Protein AF-A0A970K6Q4-F1 (afdb_monomer_lite)

Sequence (236 aa):
MISDTLERLTQYYGMHPHLDTAIRFLMDTAAAKLPDGRHEIDGDRAFVNVMRTTLGDGGTWEAHHNYIDLQLVLEGTETIAWAPVEQINDFSGYDAQKDIMVSSDPQKGSLLVLKPGMFGLFFPSDAHQPGIGTGQGRKAVVKIKADARIEQEEDKQHIGTQPITTPRLVLRRFEQGDAQAMFDNWCSDPEVAKTVTWDVHPNVAFTQALLDEWVKSYTFNTTYHWGITLDGELIG

pLDDT: mean 93.23, std 9.76, range [41.59, 98.44]

Foldseek 3Di:
DDKDFLVCLVVCPPVAPLSNQVNVCCVVDVPLPDDAAKDDRDPPQKIKGKDKAAAAQWDWWKAFDFWKKKKAWAFDKKKKAKDFPVVAPDWDDADPVVRMITHRGPDRHDIDIHHHRMIDIAARRMTMIIRHDHGMTIIMIMTGGNPPPPVPCVPPPQQAADWDDDPFKIWHQDDLVCLVVCLVQALQDQVNCVVDPDHRDPDSVSSSVVSVVLVVCSVDSPRYDIFMDGPRRTRD

Radius of gyration: 26.04 Å; chains: 1; bounding box: 55×44×64 Å

Structure (mmCIF, N/CA/C/O backbone):
data_AF-A0A970K6Q4-F1
#
_entry.id   AF-A0A970K6Q4-F1
#
loop_
_atom_site.group_PDB
_atom_site.id
_atom_site.type_symbol
_atom_site.label_atom_id
_atom_site.label_alt_id
_atom_site.label_comp_id
_atom_site.label_asym_id
_atom_site.label_entity_id
_atom_site.label_seq_id
_atom_site.pdbx_PDB_ins_code
_atom_site.Cartn_x
_atom_site.Cartn_y
_atom_site.Cartn_z
_atom_site.occupancy
_atom_site.B_iso_or_equiv
_atom_site.auth_seq_id
_atom_site.auth_comp_id
_atom_site.auth_asym_id
_atom_site.auth_atom_id
_atom_site.pdbx_PDB_model_num
ATOM 1 N N . MET A 1 1 ? 6.044 7.630 -0.246 1.00 94.50 1 MET A N 1
ATOM 2 C CA . MET A 1 1 ? 6.643 6.373 -0.746 1.00 94.50 1 MET A CA 1
ATOM 3 C C . MET A 1 1 ? 6.889 5.360 0.377 1.00 94.50 1 MET A C 1
ATOM 5 O O . MET A 1 1 ? 7.234 5.757 1.486 1.00 94.50 1 MET A O 1
ATOM 9 N N . ILE A 1 2 ? 6.692 4.067 0.092 1.00 98.00 2 ILE A N 1
ATOM 10 C CA . ILE A 1 2 ? 7.030 2.920 0.963 1.00 98.00 2 ILE A CA 1
ATOM 11 C C . ILE A 1 2 ? 7.956 1.979 0.187 1.00 98.00 2 ILE A C 1
ATOM 13 O O . ILE A 1 2 ? 7.764 1.798 -1.011 1.00 98.00 2 ILE A O 1
ATOM 17 N N . SER A 1 3 ? 8.926 1.343 0.844 1.00 98.00 3 SER A N 1
ATOM 18 C CA . SER A 1 3 ? 9.680 0.231 0.256 1.00 98.00 3 SER A CA 1
ATOM 19 C C . SER A 1 3 ? 9.878 -0.883 1.275 1.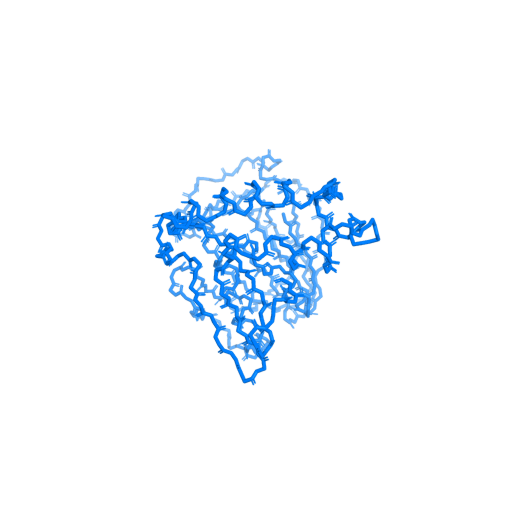00 98.00 3 SER A C 1
ATOM 21 O O . SER A 1 3 ? 10.257 -0.616 2.415 1.00 98.00 3 SER A O 1
ATOM 23 N N . ASP A 1 4 ? 9.600 -2.119 0.863 1.00 98.19 4 ASP A N 1
ATOM 24 C CA . ASP A 1 4 ? 9.749 -3.318 1.691 1.00 98.19 4 ASP A CA 1
ATOM 25 C C . ASP A 1 4 ? 9.831 -4.578 0.804 1.00 98.19 4 ASP A C 1
ATOM 27 O O . ASP A 1 4 ? 10.013 -4.493 -0.418 1.00 98.19 4 ASP A O 1
ATOM 31 N N . THR A 1 5 ? 9.719 -5.759 1.410 1.00 97.38 5 THR A N 1
ATOM 32 C CA . THR A 1 5 ? 9.673 -7.049 0.718 1.00 97.38 5 THR A CA 1
ATOM 33 C C . THR A 1 5 ? 8.247 -7.563 0.528 1.00 97.38 5 THR A C 1
ATOM 35 O O . THR A 1 5 ? 7.340 -7.286 1.313 1.00 97.38 5 THR A O 1
ATOM 38 N N . LEU A 1 6 ? 8.037 -8.355 -0.522 1.00 95.31 6 LEU A N 1
ATOM 39 C CA . LEU A 1 6 ? 6.747 -8.942 -0.872 1.00 95.31 6 LEU A CA 1
ATOM 40 C C . LEU A 1 6 ? 6.194 -9.818 0.259 1.00 95.31 6 LEU A C 1
ATOM 42 O O . LEU A 1 6 ? 4.990 -9.802 0.495 1.00 95.31 6 LEU A O 1
ATOM 46 N N . GLU A 1 7 ? 7.051 -10.525 1.007 1.00 94.56 7 GLU A N 1
ATOM 47 C CA . GLU A 1 7 ? 6.618 -11.355 2.144 1.00 94.56 7 GLU A CA 1
ATOM 48 C C . GLU A 1 7 ? 5.953 -10.534 3.257 1.00 94.56 7 GLU A C 1
ATOM 50 O O . GLU A 1 7 ? 5.179 -11.061 4.055 1.00 94.56 7 GLU A O 1
ATOM 55 N N . ARG A 1 8 ? 6.260 -9.237 3.314 1.00 96.56 8 ARG A N 1
ATOM 56 C CA . ARG A 1 8 ? 5.754 -8.286 4.302 1.00 96.56 8 ARG A CA 1
ATOM 57 C C . ARG A 1 8 ? 4.590 -7.453 3.797 1.00 96.56 8 ARG A C 1
ATOM 59 O O . ARG A 1 8 ? 4.031 -6.689 4.581 1.00 96.56 8 ARG A O 1
ATOM 66 N N . LEU A 1 9 ? 4.196 -7.618 2.534 1.00 95.25 9 LEU A N 1
ATOM 67 C CA . LEU A 1 9 ? 3.208 -6.766 1.883 1.00 95.25 9 LEU A CA 1
ATOM 68 C C . LEU A 1 9 ? 1.843 -6.774 2.604 1.00 95.25 9 LEU A C 1
ATOM 70 O O . LEU A 1 9 ? 1.146 -5.765 2.619 1.00 95.25 9 LEU A O 1
ATOM 74 N N . THR A 1 10 ? 1.485 -7.870 3.278 1.00 95.62 10 THR A N 1
ATOM 75 C CA . THR A 1 10 ? 0.245 -7.977 4.070 1.00 95.62 10 THR A CA 1
ATOM 76 C C . THR A 1 10 ? 0.197 -7.058 5.295 1.00 95.62 10 THR A C 1
ATOM 78 O O . THR A 1 10 ? -0.891 -6.777 5.789 1.00 95.62 10 THR A O 1
ATOM 81 N N . GLN A 1 11 ? 1.329 -6.525 5.767 1.00 96.94 11 GLN A N 1
ATOM 82 C CA . GLN A 1 11 ? 1.344 -5.535 6.855 1.00 96.94 11 GLN A CA 1
ATOM 83 C C . GLN A 1 11 ? 0.689 -4.205 6.459 1.00 96.94 11 GLN A C 1
ATOM 85 O O . GLN A 1 11 ? 0.331 -3.422 7.333 1.00 96.94 11 GLN A O 1
ATOM 90 N N . TYR A 1 12 ? 0.523 -3.957 5.158 1.00 95.56 12 TYR A N 1
ATOM 91 C CA . TYR A 1 12 ? -0.061 -2.727 4.627 1.00 95.56 12 TYR A CA 1
ATOM 92 C C . TYR A 1 12 ? -1.570 -2.837 4.359 1.00 95.56 12 TYR A C 1
ATOM 94 O O . TYR A 1 12 ? -2.150 -1.928 3.764 1.00 95.56 12 TYR A O 1
ATOM 102 N N . TYR A 1 13 ? -2.221 -3.922 4.802 1.00 92.69 13 TYR A N 1
ATOM 103 C CA . TYR A 1 13 ? -3.682 -4.014 4.777 1.00 92.69 13 TYR A CA 1
ATOM 104 C C . TYR A 1 13 ? -4.337 -2.862 5.549 1.00 92.69 13 TYR A C 1
ATOM 106 O O . TYR A 1 13 ? -3.854 -2.440 6.600 1.00 92.69 13 TYR A O 1
ATOM 114 N N . GLY A 1 14 ? -5.462 -2.370 5.033 1.00 89.88 14 GLY A N 1
ATOM 115 C CA . GLY A 1 14 ? -6.233 -1.283 5.633 1.00 89.88 14 GLY A CA 1
ATOM 116 C C . GLY A 1 14 ? -5.698 0.115 5.319 1.00 89.88 14 GLY A C 1
ATOM 117 O O . GLY A 1 14 ? -6.368 1.095 5.637 1.00 89.88 14 GLY A O 1
ATOM 118 N N . MET A 1 15 ? -4.542 0.239 4.655 1.00 91.12 15 MET A N 1
ATOM 119 C CA . MET A 1 15 ? -4.044 1.541 4.198 1.00 91.12 15 MET A CA 1
ATOM 120 C C . MET A 1 15 ? -4.902 2.139 3.083 1.00 91.12 15 MET A C 1
ATOM 122 O O . MET A 1 15 ? -5.062 3.355 3.015 1.00 91.12 15 MET A O 1
ATOM 126 N N . HIS A 1 16 ? -5.402 1.299 2.175 1.00 90.12 16 HIS A N 1
ATOM 127 C CA . HIS A 1 16 ? -6.204 1.740 1.041 1.00 90.12 16 HIS A CA 1
ATOM 128 C C . HIS A 1 16 ? -7.011 0.562 0.466 1.00 90.12 16 HIS A C 1
ATOM 130 O O . HIS A 1 16 ? -6.425 -0.482 0.178 1.00 90.12 16 HIS A O 1
ATOM 136 N N . PRO A 1 17 ? -8.326 0.697 0.208 1.00 89.25 17 PRO A N 1
ATOM 137 C CA . PRO A 1 17 ? -9.167 -0.440 -0.183 1.00 89.25 17 PRO A CA 1
ATOM 138 C C . PRO A 1 17 ? -8.739 -1.087 -1.511 1.00 89.25 17 PRO A C 1
ATOM 140 O O . PRO A 1 17 ? -8.739 -2.311 -1.641 1.00 89.25 17 PRO A O 1
ATOM 143 N N . HIS A 1 18 ? -8.308 -0.291 -2.496 1.00 94.62 18 HIS A N 1
ATOM 144 C CA . HIS A 1 18 ? -7.789 -0.840 -3.757 1.00 94.62 18 HIS A CA 1
ATOM 145 C C . HIS A 1 18 ? -6.400 -1.483 -3.590 1.00 94.62 18 HIS A C 1
ATOM 147 O O . HIS A 1 18 ? -6.068 -2.411 -4.329 1.00 94.62 18 HIS A O 1
ATOM 153 N N . LEU A 1 19 ? -5.605 -1.037 -2.603 1.00 95.38 19 LEU A N 1
ATOM 154 C CA . LEU A 1 19 ? -4.334 -1.685 -2.276 1.00 95.38 19 LEU A CA 1
ATOM 155 C C . LEU A 1 19 ? -4.615 -3.051 -1.653 1.00 95.38 19 LEU A C 1
ATOM 157 O O . LEU A 1 19 ? -4.027 -4.024 -2.097 1.00 95.38 19 LEU A O 1
ATOM 161 N N . ASP A 1 20 ? -5.573 -3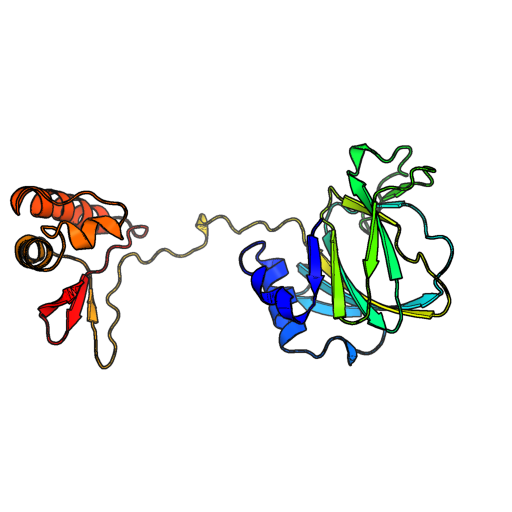.166 -0.730 1.00 94.38 20 ASP A N 1
ATOM 162 C CA . ASP A 1 20 ? -5.960 -4.455 -0.140 1.00 94.38 20 ASP A CA 1
ATOM 163 C C . ASP A 1 20 ? -6.346 -5.487 -1.212 1.00 94.38 20 ASP A C 1
ATOM 165 O O . ASP A 1 20 ? -5.991 -6.663 -1.116 1.00 94.38 20 ASP A O 1
ATOM 169 N N . THR A 1 21 ? -7.048 -5.050 -2.262 1.00 92.88 21 THR A N 1
ATOM 170 C CA . THR A 1 21 ? -7.383 -5.903 -3.410 1.00 92.88 21 THR A CA 1
ATOM 171 C C . THR A 1 21 ? -6.144 -6.325 -4.203 1.00 92.88 21 THR A C 1
ATOM 173 O O . THR A 1 21 ? -6.009 -7.506 -4.530 1.00 92.88 21 THR A O 1
ATOM 176 N N . ALA A 1 22 ? -5.200 -5.412 -4.443 1.00 95.44 22 ALA A N 1
ATOM 177 C CA . ALA A 1 22 ? -3.916 -5.746 -5.056 1.00 95.44 22 ALA A CA 1
ATOM 178 C C . ALA A 1 22 ? -3.068 -6.698 -4.188 1.00 95.44 22 ALA A C 1
ATOM 180 O O . ALA A 1 22 ? -2.479 -7.638 -4.722 1.00 95.44 22 ALA A O 1
ATOM 181 N N . ILE A 1 23 ? -3.033 -6.503 -2.864 1.00 95.44 23 ILE A N 1
ATOM 182 C CA . ILE A 1 23 ? -2.308 -7.370 -1.923 1.00 95.44 23 ILE A CA 1
ATOM 183 C C . ILE A 1 23 ? -2.874 -8.789 -1.991 1.00 95.44 23 ILE A C 1
ATOM 185 O O . ILE A 1 23 ? -2.104 -9.725 -2.194 1.00 95.44 23 ILE A O 1
ATOM 189 N N . ARG A 1 24 ? -4.202 -8.957 -1.893 1.00 93.69 24 ARG A N 1
ATOM 190 C CA . ARG A 1 24 ? -4.856 -10.274 -2.015 1.00 93.69 24 ARG A CA 1
ATOM 191 C C . ARG A 1 24 ? -4.449 -10.979 -3.308 1.00 93.69 24 ARG A C 1
ATOM 193 O O . ARG A 1 24 ? -3.964 -12.105 -3.267 1.00 93.69 24 ARG A O 1
ATOM 200 N N . PHE A 1 25 ? -4.534 -10.276 -4.438 1.00 94.25 25 PHE A N 1
ATOM 201 C CA . PHE A 1 25 ? -4.133 -10.824 -5.733 1.00 94.25 25 PHE A CA 1
ATOM 202 C C . PHE A 1 25 ? -2.664 -11.271 -5.769 1.00 94.25 25 PHE A C 1
ATOM 204 O O . PHE A 1 25 ? -2.377 -12.368 -6.244 1.00 94.25 25 PHE A O 1
ATOM 211 N N . LEU A 1 26 ? -1.737 -10.451 -5.261 1.00 92.81 26 LEU A N 1
ATOM 212 C CA . LEU A 1 26 ? -0.302 -10.758 -5.248 1.00 92.81 26 LEU A CA 1
ATOM 213 C C . LEU A 1 26 ? 0.080 -11.876 -4.266 1.00 92.81 26 LEU A C 1
ATOM 215 O O . LEU A 1 26 ? 1.104 -12.524 -4.472 1.00 92.81 26 LEU A O 1
ATOM 219 N N . MET A 1 27 ? -0.690 -12.083 -3.194 1.00 89.31 27 MET A N 1
ATOM 220 C CA . MET A 1 27 ? -0.457 -13.177 -2.242 1.00 89.31 27 MET A CA 1
ATOM 221 C C . MET A 1 27 ? -1.008 -14.509 -2.761 1.00 89.31 27 MET A C 1
ATOM 223 O O . MET A 1 27 ? -0.356 -15.542 -2.607 1.00 89.31 27 MET A O 1
ATOM 227 N N . ASP A 1 28 ? -2.170 -14.484 -3.416 1.00 85.56 28 ASP A N 1
ATOM 228 C CA . ASP A 1 28 ? -2.808 -15.682 -3.975 1.00 85.56 28 ASP A CA 1
ATOM 229 C C . ASP A 1 28 ? -2.163 -16.112 -5.301 1.00 85.56 28 ASP A C 1
ATOM 231 O O . ASP A 1 28 ? -2.085 -17.300 -5.633 1.00 85.56 28 ASP A O 1
ATOM 235 N N . THR A 1 29 ? -1.661 -15.142 -6.065 1.00 77.31 29 THR A N 1
ATOM 236 C CA . THR A 1 29 ? -0.999 -15.363 -7.348 1.00 77.31 29 THR A CA 1
ATOM 237 C C . THR A 1 29 ? 0.498 -15.203 -7.178 1.00 77.31 29 THR A C 1
ATOM 239 O O . THR A 1 29 ? 0.981 -14.130 -6.841 1.00 77.31 29 THR A O 1
ATOM 242 N N . ALA A 1 30 ? 1.276 -16.234 -7.508 1.00 78.75 30 ALA A N 1
ATOM 243 C CA . ALA A 1 30 ? 2.727 -16.094 -7.578 1.00 78.75 30 ALA A CA 1
ATOM 244 C C . ALA A 1 30 ? 3.101 -15.095 -8.692 1.00 78.75 30 ALA A C 1
ATOM 246 O O . ALA A 1 30 ? 3.255 -15.495 -9.846 1.00 78.75 30 ALA A O 1
ATOM 247 N N . ALA A 1 31 ? 3.258 -13.811 -8.352 1.00 75.19 31 ALA A N 1
ATOM 248 C CA . ALA A 1 31 ? 3.463 -12.713 -9.303 1.00 75.19 31 ALA A CA 1
ATOM 249 C C . ALA A 1 31 ? 4.632 -12.967 -10.272 1.00 75.19 31 ALA A C 1
ATOM 251 O O . ALA A 1 31 ? 4.548 -12.644 -11.454 1.00 75.19 31 ALA A O 1
ATOM 252 N N . ALA A 1 32 ? 5.684 -13.652 -9.810 1.00 78.81 32 ALA A N 1
ATOM 253 C CA . ALA A 1 32 ? 6.816 -14.077 -10.635 1.00 78.81 32 ALA A CA 1
ATOM 254 C C . ALA A 1 32 ? 6.432 -14.994 -11.817 1.00 78.81 32 ALA A C 1
ATOM 256 O O . ALA A 1 32 ? 7.160 -15.060 -12.806 1.00 78.81 32 ALA A O 1
ATOM 257 N N . LYS A 1 33 ? 5.293 -15.692 -11.743 1.00 87.38 33 LYS A N 1
ATOM 258 C CA . LYS A 1 33 ? 4.809 -16.630 -12.769 1.00 87.38 33 LYS A CA 1
ATOM 259 C C . LYS A 1 33 ? 3.842 -16.007 -13.776 1.00 87.38 33 LYS A C 1
ATOM 261 O O . LYS A 1 33 ? 3.512 -16.671 -14.756 1.00 87.38 33 LYS A O 1
ATOM 266 N N . LEU A 1 34 ? 3.375 -14.777 -13.555 1.00 92.00 34 LEU A N 1
ATOM 267 C CA . LEU A 1 34 ? 2.498 -14.098 -14.511 1.00 92.00 34 LEU A CA 1
ATOM 268 C C . LEU A 1 34 ? 3.236 -13.893 -15.842 1.00 92.00 34 LEU A C 1
ATOM 270 O O . LEU A 1 34 ? 4.396 -13.493 -15.798 1.00 92.00 34 LEU A O 1
ATOM 274 N N . PRO A 1 35 ? 2.623 -14.149 -17.011 1.00 95.62 35 PRO A N 1
ATOM 275 C CA . PRO A 1 35 ? 3.210 -13.805 -18.308 1.00 95.62 35 PRO A CA 1
ATOM 276 C C . PRO A 1 35 ? 3.487 -12.302 -18.447 1.00 95.62 35 PRO A C 1
ATOM 278 O O . PRO A 1 35 ? 2.849 -11.492 -17.781 1.00 95.62 35 PRO A O 1
ATOM 281 N N . ASP A 1 36 ? 4.398 -11.913 -19.338 1.00 97.12 36 ASP A N 1
ATOM 282 C CA . ASP A 1 36 ? 4.594 -10.494 -19.661 1.00 97.12 36 ASP A CA 1
ATOM 283 C C . ASP A 1 36 ? 3.321 -9.933 -20.335 1.00 97.12 36 ASP A C 1
ATOM 285 O O . ASP A 1 36 ? 2.696 -10.607 -21.157 1.00 97.12 36 ASP A O 1
ATOM 289 N N . GLY A 1 37 ? 2.928 -8.710 -19.975 1.00 96.56 37 GLY A N 1
ATOM 290 C CA . GLY A 1 37 ? 1.695 -8.058 -20.422 1.00 96.56 37 GLY A CA 1
ATOM 291 C C . GLY A 1 37 ? 0.842 -7.503 -19.278 1.00 96.56 37 GLY A C 1
ATOM 292 O O . GLY A 1 37 ? 1.240 -7.518 -18.111 1.00 96.56 37 GLY A O 1
ATOM 293 N N . ARG A 1 38 ? -0.340 -6.988 -19.634 1.00 96.00 38 ARG A N 1
ATOM 294 C CA . ARG A 1 38 ? -1.334 -6.462 -18.690 1.00 96.00 38 ARG A CA 1
ATOM 295 C C . ARG A 1 38 ? -2.233 -7.587 -18.183 1.00 96.00 38 ARG A C 1
ATOM 297 O O . ARG A 1 38 ? -2.794 -8.324 -18.990 1.00 96.00 38 ARG A O 1
ATOM 304 N N . HIS A 1 39 ? -2.435 -7.645 -16.871 1.00 95.25 39 HIS A N 1
ATOM 305 C CA . HIS A 1 39 ? -3.383 -8.537 -16.204 1.00 95.25 39 HIS A CA 1
ATOM 306 C C . HIS A 1 39 ? -4.333 -7.711 -15.348 1.00 95.25 39 HIS A C 1
ATOM 308 O O . HIS A 1 39 ? -3.911 -6.819 -14.609 1.00 95.25 39 HIS A O 1
ATOM 314 N N . GLU A 1 40 ? -5.622 -7.993 -15.473 1.00 95.25 40 GLU A N 1
ATOM 315 C CA . GLU A 1 40 ? -6.656 -7.326 -14.691 1.00 95.25 40 GLU A CA 1
ATOM 316 C C . GLU A 1 40 ? -6.707 -7.908 -13.275 1.00 95.25 40 GLU A C 1
ATOM 318 O O . GLU A 1 40 ? -6.609 -9.124 -13.104 1.00 95.25 40 GLU A O 1
ATOM 323 N N . ILE A 1 41 ? -6.841 -7.037 -12.272 1.00 94.94 41 ILE A N 1
ATOM 324 C CA . ILE A 1 41 ? -7.054 -7.438 -10.875 1.00 94.94 41 ILE A CA 1
ATOM 325 C C . ILE A 1 41 ? -8.490 -7.091 -10.473 1.00 94.94 41 ILE A C 1
ATOM 327 O O . ILE A 1 41 ? -9.208 -7.943 -9.958 1.00 94.94 41 ILE A O 1
ATOM 331 N N . ASP A 1 42 ? -8.904 -5.847 -10.728 1.00 93.25 42 ASP A N 1
ATOM 332 C CA . ASP A 1 42 ? -10.236 -5.327 -10.420 1.00 93.25 42 ASP A CA 1
ATOM 333 C C . ASP A 1 42 ? -10.567 -4.125 -11.328 1.00 93.25 42 ASP A C 1
ATOM 335 O O . ASP A 1 42 ? -10.458 -2.966 -10.918 1.00 93.25 42 ASP A O 1
ATOM 339 N N . GLY A 1 43 ? -10.911 -4.384 -12.595 1.00 92.50 43 GLY A N 1
ATOM 340 C CA . GLY A 1 43 ? -11.291 -3.348 -13.560 1.00 92.50 43 GLY A CA 1
ATOM 341 C C . GLY A 1 43 ? -10.265 -2.214 -13.699 1.00 92.50 43 GLY A C 1
ATOM 342 O O . GLY A 1 43 ? -9.079 -2.444 -13.939 1.00 92.50 43 GLY A O 1
ATOM 343 N N . ASP A 1 44 ? -10.741 -0.971 -13.556 1.00 90.31 44 ASP A N 1
ATOM 344 C CA . ASP A 1 44 ? -9.909 0.248 -13.510 1.00 90.31 44 ASP A CA 1
ATOM 345 C C . ASP A 1 44 ? -9.363 0.534 -12.096 1.00 90.31 44 ASP A C 1
ATOM 347 O O . ASP A 1 44 ? -8.495 1.380 -11.924 1.00 90.31 44 ASP A O 1
ATOM 351 N N . ARG A 1 45 ? -9.842 -0.165 -11.055 1.00 94.00 45 ARG A N 1
ATOM 352 C CA . ARG A 1 45 ? -9.405 0.072 -9.667 1.00 94.00 45 ARG A CA 1
ATOM 353 C C . ARG A 1 45 ? -8.027 -0.512 -9.388 1.00 94.00 45 ARG A C 1
ATOM 355 O O . ARG A 1 45 ? -7.250 0.089 -8.647 1.00 94.00 45 ARG A O 1
ATOM 362 N N . ALA A 1 46 ? -7.722 -1.670 -9.970 1.00 96.38 46 ALA A N 1
ATOM 363 C CA . ALA A 1 46 ? -6.402 -2.277 -9.885 1.00 96.38 46 ALA A CA 1
ATOM 364 C C . ALA A 1 46 ? -6.085 -3.147 -11.109 1.00 96.38 46 ALA A C 1
ATOM 366 O O . ALA A 1 46 ? -6.901 -3.960 -11.550 1.00 96.38 46 ALA A O 1
ATOM 367 N N . PHE A 1 47 ? -4.864 -3.035 -11.626 1.00 96.56 47 PHE A N 1
ATOM 368 C CA . PHE A 1 47 ? -4.319 -3.936 -12.645 1.00 96.56 47 PHE A CA 1
ATOM 369 C C . PHE A 1 47 ? -2.795 -3.988 -12.547 1.00 96.56 47 PHE A C 1
ATOM 371 O O . PHE A 1 47 ? -2.169 -3.080 -12.007 1.00 96.56 47 PHE A O 1
ATOM 378 N N . VAL A 1 48 ? -2.179 -5.037 -13.086 1.00 97.50 48 VAL A N 1
ATOM 379 C CA . VAL A 1 48 ? -0.720 -5.199 -13.087 1.00 97.50 48 VAL A CA 1
ATOM 380 C C . VAL A 1 48 ? -0.181 -5.304 -14.503 1.00 97.50 48 VAL A C 1
ATOM 382 O O . VAL A 1 48 ? -0.719 -6.029 -15.336 1.00 97.50 48 VAL A O 1
ATOM 385 N N . ASN A 1 49 ? 0.910 -4.595 -14.774 1.00 97.38 49 ASN A N 1
ATOM 386 C CA . ASN A 1 49 ? 1.699 -4.770 -15.985 1.00 97.38 49 ASN A CA 1
ATOM 387 C C . ASN A 1 49 ? 3.001 -5.484 -15.631 1.00 97.38 49 ASN A C 1
ATOM 389 O O . ASN A 1 49 ? 3.802 -4.967 -14.852 1.00 97.38 49 ASN A O 1
ATOM 393 N N . VAL A 1 50 ? 3.219 -6.660 -16.210 1.00 97.88 50 VAL A N 1
ATOM 394 C CA . VAL A 1 50 ? 4.461 -7.422 -16.056 1.00 97.88 50 VAL A CA 1
ATOM 395 C C . VAL A 1 50 ? 5.318 -7.213 -17.293 1.00 97.88 50 VAL A C 1
ATOM 397 O O . VAL A 1 50 ? 4.841 -7.374 -18.416 1.00 97.88 50 VAL A O 1
ATOM 400 N N . MET A 1 51 ? 6.576 -6.831 -17.108 1.00 97.06 51 MET A N 1
ATOM 401 C CA . MET A 1 51 ? 7.448 -6.467 -18.222 1.00 97.06 51 MET A CA 1
ATOM 402 C C . MET A 1 51 ? 8.913 -6.784 -17.939 1.00 97.06 51 MET A C 1
ATOM 404 O O . MET A 1 51 ? 9.353 -6.819 -16.786 1.00 97.06 51 MET A O 1
ATOM 408 N N . ARG A 1 52 ? 9.671 -6.980 -19.020 1.00 96.50 52 ARG A N 1
ATOM 409 C CA . ARG A 1 52 ? 11.134 -6.973 -19.008 1.00 96.50 52 ARG A CA 1
ATOM 410 C C . ARG A 1 52 ? 11.651 -5.597 -19.394 1.00 96.50 52 ARG A C 1
ATOM 412 O O . ARG A 1 52 ? 11.097 -4.962 -20.290 1.00 96.50 52 ARG A O 1
ATOM 419 N N . THR A 1 53 ? 12.735 -5.184 -18.755 1.00 90.75 53 THR A N 1
ATOM 420 C CA . THR A 1 53 ? 13.320 -3.856 -18.931 1.00 90.75 53 THR A CA 1
ATOM 421 C C . THR A 1 53 ? 14.832 -3.970 -19.070 1.00 90.75 53 THR A C 1
ATOM 423 O O . THR A 1 53 ? 15.488 -4.634 -18.268 1.00 90.75 53 THR A O 1
ATOM 426 N N . THR A 1 54 ? 15.392 -3.281 -20.064 1.00 94.62 54 THR A N 1
ATOM 427 C CA . THR A 1 54 ? 16.838 -3.040 -20.139 1.00 94.62 54 THR A CA 1
ATOM 428 C C . THR A 1 54 ? 17.193 -1.929 -19.157 1.00 94.62 54 THR A C 1
ATOM 430 O O . THR A 1 54 ? 16.644 -0.834 -19.252 1.00 94.62 54 THR A O 1
ATOM 433 N N . LEU A 1 55 ? 18.098 -2.212 -18.223 1.00 95.62 55 LEU A N 1
ATOM 434 C CA . LEU A 1 55 ? 18.534 -1.263 -17.200 1.00 95.62 55 LEU A CA 1
ATOM 435 C C . LEU A 1 55 ? 19.688 -0.395 -17.725 1.00 95.62 55 LEU A C 1
ATOM 437 O O . LEU A 1 55 ? 20.534 -0.884 -18.479 1.00 95.62 55 LEU A O 1
ATOM 441 N N . GLY A 1 56 ? 19.730 0.871 -17.314 1.00 94.19 56 GLY A N 1
ATOM 442 C CA . GLY A 1 56 ? 20.754 1.833 -17.733 1.00 94.19 56 GLY A CA 1
ATOM 443 C C . GLY A 1 56 ? 20.935 2.973 -16.732 1.00 94.19 56 GLY A C 1
ATOM 444 O O . GLY A 1 56 ? 20.813 2.769 -15.528 1.00 94.19 56 GLY A O 1
ATOM 445 N N . ASP A 1 57 ? 21.190 4.187 -17.222 1.00 88.75 57 ASP A N 1
ATOM 446 C CA . ASP A 1 57 ? 21.452 5.367 -16.376 1.00 88.75 57 ASP A CA 1
ATOM 447 C C . ASP A 1 57 ? 20.183 5.989 -15.751 1.00 88.75 57 ASP A C 1
ATOM 449 O O . ASP A 1 57 ? 20.261 7.010 -15.070 1.00 88.75 57 ASP A O 1
ATOM 453 N N . GLY A 1 58 ? 19.021 5.356 -15.948 1.00 76.00 58 GLY A N 1
ATOM 454 C CA . GLY A 1 58 ? 17.711 5.834 -15.502 1.00 76.00 58 GLY A CA 1
ATOM 455 C C . GLY A 1 58 ? 16.894 6.485 -16.614 1.00 76.00 58 GLY A C 1
ATOM 456 O O . GLY A 1 58 ? 17.434 7.026 -17.578 1.00 76.00 58 GLY A O 1
ATOM 457 N N . GLY A 1 59 ? 15.569 6.388 -16.489 1.00 79.31 59 GLY A N 1
ATOM 458 C CA . GLY A 1 59 ? 14.618 7.022 -17.403 1.00 79.31 59 GLY A CA 1
ATOM 459 C C . GLY A 1 59 ? 14.453 8.525 -17.164 1.00 79.31 59 GLY A C 1
ATOM 460 O O . GLY A 1 59 ? 15.313 9.191 -16.603 1.00 79.31 59 GLY A O 1
ATOM 461 N N . THR A 1 60 ? 13.323 9.069 -17.589 1.00 92.69 60 THR A N 1
ATOM 462 C CA . THR A 1 60 ? 12.878 10.426 -17.242 1.00 92.69 60 THR A CA 1
ATOM 463 C C . THR A 1 60 ? 12.176 10.377 -15.878 1.00 92.69 60 THR A C 1
ATOM 465 O O . THR A 1 60 ? 11.614 9.334 -15.542 1.00 92.69 60 THR A O 1
ATOM 468 N N . TRP A 1 61 ? 12.198 11.455 -15.084 1.00 97.75 61 TRP A N 1
ATOM 469 C CA . TRP A 1 61 ? 11.333 11.530 -13.901 1.00 97.75 61 TRP A CA 1
ATOM 470 C C . TRP A 1 61 ? 9.880 11.404 -14.346 1.00 97.75 61 TRP A C 1
ATOM 472 O O . TRP A 1 61 ? 9.490 12.063 -15.309 1.00 97.75 61 TRP A O 1
ATOM 482 N N . GLU A 1 62 ? 9.092 10.589 -13.655 1.00 97.69 62 GLU A N 1
ATOM 483 C CA . GLU A 1 62 ? 7.664 10.406 -13.886 1.00 97.69 62 GLU A CA 1
ATOM 484 C C . GLU A 1 62 ? 6.861 10.582 -12.593 1.00 97.69 62 GLU A C 1
ATOM 486 O O . GLU A 1 62 ? 7.340 10.309 -11.490 1.00 97.69 62 GLU A O 1
ATOM 491 N N . ALA A 1 63 ? 5.633 11.073 -12.739 1.00 96.94 63 ALA A N 1
ATOM 492 C CA . ALA A 1 63 ? 4.642 11.164 -11.674 1.00 96.94 63 ALA A CA 1
ATOM 493 C C . ALA A 1 63 ? 3.232 10.942 -12.244 1.00 96.94 63 ALA A C 1
ATOM 495 O O . ALA A 1 63 ? 2.981 11.169 -13.434 1.00 96.94 63 ALA A O 1
ATOM 496 N N . HIS A 1 64 ? 2.320 10.503 -11.379 1.00 97.25 64 HIS A N 1
ATOM 497 C CA . HIS A 1 64 ? 0.957 10.084 -11.716 1.00 97.25 64 HIS A CA 1
ATOM 498 C C . HIS A 1 64 ? -0.059 10.862 -10.875 1.00 97.25 64 HIS A C 1
ATOM 500 O O . HIS A 1 64 ? 0.265 11.300 -9.775 1.00 97.25 64 HIS A O 1
ATOM 506 N N . HIS A 1 65 ? -1.290 11.029 -11.361 1.00 94.81 65 HIS A N 1
ATOM 507 C CA . HIS A 1 65 ? -2.365 11.661 -10.584 1.00 94.81 65 HIS A CA 1
ATOM 508 C C . HIS A 1 65 ? -3.418 10.650 -10.124 1.00 94.81 65 HIS A C 1
ATOM 510 O O . HIS A 1 65 ? -3.914 10.749 -9.003 1.00 94.81 65 HIS A O 1
ATOM 516 N N . ASN A 1 66 ? -3.771 9.688 -10.979 1.00 95.38 66 ASN A N 1
ATOM 517 C CA . ASN A 1 66 ? -4.895 8.782 -10.748 1.00 95.38 66 ASN A CA 1
ATOM 518 C C . ASN A 1 66 ? -4.481 7.449 -10.132 1.00 95.38 66 ASN A C 1
ATOM 520 O O . ASN A 1 66 ? -5.345 6.754 -9.603 1.00 95.38 66 ASN A O 1
ATOM 524 N N . TYR A 1 67 ? -3.208 7.069 -10.220 1.00 97.75 67 TYR A N 1
ATOM 525 C CA . TYR A 1 67 ? -2.717 5.778 -9.754 1.00 97.75 67 TYR A CA 1
ATOM 526 C C . TYR A 1 67 ? -1.558 5.908 -8.763 1.00 97.75 67 TYR A C 1
ATOM 528 O O . TYR A 1 67 ? -0.658 6.729 -8.910 1.00 97.75 67 TYR A O 1
ATOM 536 N N . ILE A 1 68 ? -1.600 5.044 -7.753 1.00 98.31 68 ILE A N 1
ATOM 537 C CA . ILE A 1 68 ? -0.472 4.641 -6.923 1.00 98.31 68 ILE A CA 1
ATOM 538 C C . ILE A 1 68 ? 0.223 3.484 -7.648 1.00 98.31 68 ILE A C 1
ATOM 540 O O . ILE A 1 68 ? -0.435 2.544 -8.110 1.00 98.31 68 ILE A O 1
ATOM 544 N N . ASP A 1 69 ? 1.547 3.525 -7.691 1.00 98.44 69 ASP A N 1
ATOM 545 C CA . ASP A 1 69 ? 2.379 2.509 -8.322 1.00 98.44 69 ASP A CA 1
ATOM 546 C C . ASP A 1 69 ? 3.025 1.606 -7.282 1.00 98.44 69 ASP A C 1
ATOM 548 O O . ASP A 1 69 ? 3.832 2.066 -6.483 1.00 98.44 69 ASP A O 1
ATOM 552 N N . LEU A 1 70 ? 2.739 0.305 -7.328 1.00 98.44 70 LEU A N 1
ATOM 553 C CA . LEU A 1 70 ? 3.537 -0.714 -6.648 1.00 98.44 70 LEU A CA 1
ATOM 554 C C . LEU A 1 70 ? 4.459 -1.369 -7.679 1.00 98.44 70 LEU A C 1
ATOM 556 O O . LEU A 1 70 ? 4.023 -2.215 -8.461 1.00 98.44 70 LEU A O 1
ATOM 560 N N . GLN A 1 71 ? 5.735 -0.987 -7.685 1.00 98.12 71 GLN A N 1
ATOM 561 C CA . GLN A 1 71 ? 6.753 -1.573 -8.556 1.00 98.12 71 GLN A CA 1
ATOM 562 C C . GLN A 1 71 ? 7.500 -2.687 -7.814 1.00 98.12 71 GLN A C 1
ATOM 564 O O . GLN A 1 71 ? 8.326 -2.415 -6.947 1.00 98.12 71 GLN A O 1
ATOM 569 N N . LEU A 1 72 ? 7.197 -3.942 -8.152 1.00 98.00 72 LEU A N 1
ATOM 570 C CA . LEU A 1 72 ? 7.796 -5.159 -7.598 1.00 98.00 72 LEU A CA 1
ATOM 571 C C . LEU A 1 72 ? 8.855 -5.719 -8.554 1.00 98.00 72 LEU A C 1
ATOM 573 O O . LEU A 1 72 ? 8.545 -6.079 -9.694 1.00 98.00 72 LEU A O 1
ATOM 577 N N . VAL A 1 73 ? 10.088 -5.876 -8.075 1.00 97.69 73 VAL A N 1
ATOM 578 C CA . VAL A 1 73 ? 11.164 -6.518 -8.843 1.00 97.69 73 VAL A CA 1
ATOM 579 C C . VAL A 1 73 ? 10.999 -8.038 -8.786 1.00 97.69 73 VAL A C 1
ATOM 581 O O . VAL A 1 73 ? 10.943 -8.633 -7.710 1.00 97.69 73 VAL A O 1
ATOM 584 N N . LEU A 1 74 ? 10.929 -8.679 -9.954 1.00 96.94 74 LEU A N 1
ATOM 585 C CA . LEU A 1 74 ? 10.786 -10.132 -10.112 1.00 96.94 74 LEU A CA 1
ATOM 586 C C . LEU A 1 74 ? 12.117 -10.805 -10.473 1.00 96.94 74 LEU A C 1
ATOM 588 O O . LEU A 1 74 ? 12.412 -11.887 -9.976 1.00 96.94 74 LEU A O 1
ATOM 592 N N . GLU A 1 75 ? 12.924 -10.170 -11.327 1.00 96.44 75 GLU A N 1
ATOM 593 C CA . GLU A 1 75 ? 14.252 -10.640 -11.743 1.00 96.44 75 GLU A CA 1
ATOM 594 C C . GLU A 1 75 ? 15.211 -9.450 -11.891 1.00 96.44 75 GLU A C 1
ATOM 596 O O . GLU A 1 75 ? 14.798 -8.352 -12.270 1.00 96.44 75 GLU A O 1
ATOM 601 N N . GLY A 1 76 ? 16.505 -9.677 -11.652 1.00 95.81 76 GLY A N 1
ATOM 602 C CA . GLY A 1 76 ? 17.528 -8.627 -11.713 1.00 95.81 76 GLY A CA 1
ATOM 603 C C . GLY A 1 76 ? 17.535 -7.715 -10.482 1.00 95.81 76 GLY A C 1
ATOM 604 O O . GLY A 1 76 ? 16.963 -8.035 -9.446 1.00 95.81 76 GLY A O 1
ATOM 605 N N . THR A 1 77 ? 18.248 -6.594 -10.556 1.00 97.12 77 THR A N 1
ATOM 606 C CA . THR A 1 77 ? 18.262 -5.558 -9.509 1.00 97.12 77 THR A CA 1
ATOM 607 C C . THR A 1 77 ? 18.026 -4.217 -10.179 1.00 97.12 77 THR A C 1
ATOM 609 O O . THR A 1 77 ? 18.817 -3.821 -11.030 1.00 97.12 77 THR A O 1
ATOM 612 N N . GLU A 1 78 ? 16.948 -3.537 -9.802 1.00 97.06 78 GLU A N 1
ATOM 613 C CA . GLU A 1 78 ? 16.577 -2.223 -10.327 1.00 97.06 78 GLU A CA 1
ATOM 614 C C . GLU A 1 78 ? 16.765 -1.185 -9.226 1.00 97.06 78 GLU A C 1
ATOM 616 O O . GLU A 1 78 ? 16.404 -1.406 -8.072 1.00 97.06 78 GLU A O 1
ATOM 621 N N . THR A 1 79 ? 17.348 -0.048 -9.579 1.00 97.94 79 THR A N 1
ATOM 622 C CA . THR A 1 79 ? 17.327 1.144 -8.742 1.00 97.94 79 THR A CA 1
ATOM 623 C C . THR A 1 79 ? 16.261 2.097 -9.267 1.00 97.94 79 THR A C 1
ATOM 625 O O . THR A 1 79 ? 16.148 2.311 -10.475 1.00 97.94 79 THR A O 1
ATOM 628 N N . ILE A 1 80 ? 15.473 2.661 -8.357 1.00 97.94 80 ILE A N 1
ATOM 629 C CA . ILE A 1 80 ? 14.485 3.697 -8.658 1.00 97.94 80 ILE A CA 1
ATOM 630 C C . ILE A 1 80 ? 14.887 4.940 -7.870 1.00 97.94 80 ILE A C 1
ATOM 632 O O . ILE A 1 80 ? 15.037 4.867 -6.648 1.00 97.94 80 ILE A O 1
ATOM 636 N N . ALA A 1 81 ? 15.100 6.069 -8.546 1.00 98.00 81 ALA A N 1
ATOM 637 C CA . ALA A 1 81 ? 15.254 7.337 -7.842 1.00 98.00 81 ALA A CA 1
ATOM 638 C C . ALA A 1 81 ? 13.876 7.862 -7.431 1.00 98.00 81 ALA A C 1
ATOM 640 O O . ALA A 1 81 ? 12.915 7.709 -8.177 1.00 98.00 81 ALA A O 1
ATOM 641 N N . TRP A 1 82 ? 13.776 8.467 -6.253 1.00 98.31 82 TRP A N 1
ATOM 642 C CA . TRP A 1 82 ? 12.549 9.054 -5.721 1.00 98.31 82 TRP A CA 1
ATOM 643 C C . TRP A 1 82 ? 12.792 10.480 -5.228 1.00 98.31 82 TRP A C 1
ATOM 645 O O . TRP A 1 82 ? 13.832 10.761 -4.625 1.00 98.31 82 TRP A O 1
ATOM 655 N N . ALA A 1 83 ? 11.809 11.353 -5.419 1.00 98.19 83 ALA A N 1
ATOM 656 C CA . ALA A 1 83 ? 11.741 12.666 -4.795 1.00 98.19 83 ALA A CA 1
ATOM 657 C C . ALA A 1 83 ? 10.270 13.067 -4.571 1.00 98.19 83 ALA A C 1
ATOM 659 O O . ALA A 1 83 ? 9.393 12.607 -5.308 1.00 98.19 83 ALA A O 1
ATOM 660 N N . PRO A 1 84 ? 9.967 13.941 -3.593 1.00 98.19 84 PRO A N 1
ATOM 661 C CA . PRO A 1 84 ? 8.681 14.632 -3.565 1.00 98.19 84 PRO A CA 1
ATOM 662 C C . PRO A 1 84 ? 8.461 15.369 -4.888 1.00 98.19 84 PRO A C 1
ATOM 664 O O . PRO A 1 84 ? 9.387 16.010 -5.392 1.00 98.19 84 PRO A O 1
ATOM 667 N N . VAL A 1 85 ? 7.258 15.274 -5.453 1.00 97.12 85 VAL A N 1
ATOM 668 C CA . VAL A 1 85 ? 6.963 15.818 -6.789 1.00 97.12 85 VAL A CA 1
ATOM 669 C C . VAL A 1 85 ? 7.246 17.320 -6.889 1.00 97.12 85 VAL A C 1
ATOM 671 O O . VAL A 1 85 ? 7.683 17.794 -7.932 1.00 97.12 85 VAL A O 1
ATOM 674 N N . GLU A 1 86 ? 7.110 18.063 -5.789 1.00 96.88 86 GLU A N 1
ATOM 675 C CA . GLU A 1 86 ? 7.373 19.503 -5.719 1.00 96.88 86 GLU A CA 1
ATOM 676 C C . GLU A 1 86 ? 8.867 19.861 -5.807 1.00 96.88 86 GLU A C 1
ATOM 678 O O . GLU A 1 86 ? 9.207 21.035 -5.958 1.00 96.88 86 GLU A O 1
ATOM 683 N N . GLN A 1 87 ? 9.769 18.880 -5.680 1.00 97.44 87 GLN A N 1
ATOM 684 C CA . GLN A 1 87 ? 11.218 19.082 -5.805 1.00 97.44 87 GLN A CA 1
ATOM 685 C C . GLN A 1 87 ? 11.731 18.886 -7.235 1.00 97.44 87 GLN A C 1
ATOM 687 O O . GLN A 1 87 ? 12.871 19.265 -7.511 1.00 97.44 87 GLN A O 1
ATOM 692 N N . ILE A 1 88 ? 10.906 18.328 -8.124 1.00 97.88 88 ILE A N 1
ATOM 693 C CA . ILE A 1 88 ? 11.229 18.104 -9.532 1.00 97.88 88 ILE A CA 1
ATOM 694 C C . ILE A 1 88 ? 10.603 19.222 -10.367 1.00 97.88 88 ILE A C 1
ATOM 696 O O . ILE A 1 88 ? 9.393 19.446 -10.335 1.00 97.88 88 ILE A O 1
ATOM 700 N N . ASN A 1 89 ? 11.433 19.939 -11.119 1.00 96.38 89 ASN A N 1
ATOM 701 C CA . ASN A 1 89 ? 11.008 21.066 -11.945 1.00 96.38 89 ASN A CA 1
ATOM 702 C C . ASN A 1 89 ? 10.649 20.612 -13.361 1.00 96.38 89 ASN A C 1
ATOM 704 O O . ASN A 1 89 ? 10.934 19.487 -13.758 1.00 96.38 89 ASN A O 1
ATOM 708 N N . ASP A 1 90 ? 10.048 21.508 -14.145 1.00 96.12 90 ASP A N 1
ATOM 709 C CA . ASP A 1 90 ? 9.879 21.350 -15.596 1.00 96.12 90 ASP A CA 1
ATOM 710 C C . ASP A 1 90 ? 9.159 20.061 -16.034 1.00 96.12 90 ASP A C 1
ATOM 712 O O . ASP A 1 90 ? 9.485 19.458 -17.062 1.00 96.12 90 ASP A O 1
ATOM 716 N N . PHE A 1 91 ? 8.141 19.641 -15.276 1.00 97.06 91 PHE A N 1
ATOM 717 C CA . PHE A 1 91 ? 7.216 18.623 -15.762 1.00 97.06 91 PHE A CA 1
ATOM 718 C C . PHE A 1 91 ? 6.529 19.085 -17.050 1.00 97.06 91 PHE A C 1
ATOM 720 O O . PHE A 1 91 ? 6.058 20.216 -17.187 1.00 97.06 91 PHE A O 1
ATOM 727 N N . SER A 1 92 ? 6.450 18.160 -17.998 1.00 95.88 92 SER A N 1
ATOM 728 C CA . SER A 1 92 ? 5.585 18.267 -19.168 1.00 95.88 92 SER A CA 1
ATOM 729 C C . SER A 1 92 ? 4.111 18.394 -18.771 1.00 95.88 92 SER A C 1
ATOM 731 O O . SER A 1 92 ? 3.711 18.105 -17.643 1.00 95.88 92 SER A O 1
ATOM 733 N N . GLY A 1 93 ? 3.276 18.814 -19.725 1.00 94.88 93 GLY A N 1
ATOM 734 C CA . GLY A 1 93 ? 1.828 18.784 -19.539 1.00 94.88 93 GLY A CA 1
ATOM 735 C C . GLY A 1 93 ? 1.330 17.363 -19.261 1.00 94.88 93 GLY A C 1
ATOM 736 O O . GLY A 1 93 ? 1.795 16.407 -19.878 1.00 94.88 93 GLY A O 1
ATOM 737 N N . TYR A 1 94 ? 0.373 17.244 -18.344 1.00 96.19 94 TYR A N 1
ATOM 738 C CA . TYR A 1 94 ? -0.190 15.965 -17.918 1.00 96.19 94 TYR A CA 1
ATOM 739 C C . TYR A 1 94 ? -0.957 15.250 -19.049 1.00 96.19 94 TYR A C 1
ATOM 741 O O . TYR A 1 94 ? -1.895 15.807 -19.628 1.00 96.19 94 TYR A O 1
ATOM 749 N N . ASP A 1 95 ? -0.583 13.999 -19.336 1.00 95.88 95 ASP A N 1
ATOM 750 C CA . ASP A 1 95 ? -1.285 13.093 -20.251 1.00 95.88 95 ASP A CA 1
ATOM 751 C C . ASP A 1 95 ? -2.310 12.263 -19.465 1.00 95.88 95 ASP A C 1
ATOM 753 O O . ASP A 1 95 ? -1.980 11.265 -18.822 1.00 95.88 95 ASP A O 1
ATOM 757 N N . ALA A 1 96 ? -3.579 12.666 -19.542 1.00 92.69 96 ALA A N 1
ATOM 758 C CA . ALA A 1 96 ? -4.676 12.008 -18.835 1.00 92.69 96 ALA A CA 1
ATOM 759 C C . ALA A 1 96 ? -4.986 10.585 -19.333 1.00 92.69 96 ALA A C 1
ATOM 761 O O . ALA A 1 96 ? -5.581 9.808 -18.591 1.00 92.69 96 ALA A O 1
ATOM 762 N N . GLN A 1 97 ? -4.611 10.226 -20.568 1.00 91.06 97 GLN A N 1
ATOM 763 C CA . GLN A 1 97 ? -4.854 8.874 -21.091 1.00 91.06 97 GLN A CA 1
ATOM 764 C C . GLN A 1 97 ? -3.860 7.867 -20.515 1.00 91.06 97 GLN A C 1
ATOM 766 O O . GLN A 1 97 ? -4.207 6.707 -20.301 1.00 91.06 97 GLN A O 1
ATOM 771 N N . LYS A 1 98 ? -2.624 8.312 -20.282 1.00 91.38 98 LYS A N 1
ATOM 772 C CA . LYS A 1 98 ? -1.549 7.485 -19.720 1.00 91.38 98 LYS A CA 1
ATOM 773 C C . LYS A 1 98 ? -1.342 7.689 -18.222 1.00 91.38 98 LYS A C 1
ATOM 775 O O . LYS A 1 98 ? -0.547 6.963 -17.635 1.00 91.38 98 LYS A O 1
ATOM 780 N N . ASP A 1 99 ? -2.047 8.654 -17.635 1.00 96.06 99 ASP A N 1
ATOM 781 C CA . ASP A 1 99 ? -1.877 9.118 -16.260 1.00 96.06 99 ASP A CA 1
ATOM 782 C C . ASP A 1 99 ? -0.419 9.458 -15.935 1.00 96.06 99 ASP A C 1
ATOM 784 O O . ASP A 1 99 ? 0.159 8.933 -14.990 1.00 96.06 99 ASP A O 1
ATOM 788 N N . ILE A 1 100 ? 0.218 10.297 -16.751 1.00 96.88 100 ILE A N 1
ATOM 789 C CA . ILE A 1 100 ? 1.643 10.589 -16.580 1.00 96.88 100 ILE A CA 1
ATOM 790 C C . ILE A 1 100 ? 1.984 12.040 -16.899 1.00 96.88 100 ILE A C 1
ATOM 792 O O . ILE A 1 100 ? 1.475 12.635 -17.850 1.00 96.88 100 ILE A O 1
ATOM 796 N N . MET A 1 101 ? 2.909 12.582 -16.119 1.00 97.12 101 MET A N 1
ATOM 797 C CA . MET A 1 101 ? 3.729 13.732 -16.480 1.00 97.12 101 MET A CA 1
ATOM 798 C C . MET A 1 101 ? 5.198 13.360 -16.301 1.00 97.12 101 MET A C 1
ATOM 800 O O . MET A 1 101 ? 5.542 12.614 -15.384 1.00 97.12 101 MET A O 1
ATOM 804 N N . VAL A 1 102 ? 6.057 13.860 -17.189 1.00 97.88 102 VAL A N 1
ATOM 805 C CA . VAL A 1 102 ? 7.495 13.546 -17.185 1.00 97.88 102 VAL A CA 1
ATOM 806 C C . VAL A 1 102 ? 8.375 14.790 -17.109 1.00 97.88 102 VAL A C 1
ATOM 808 O O . VAL A 1 102 ? 7.994 15.821 -17.664 1.00 97.88 102 VAL A O 1
ATOM 811 N N . SER A 1 103 ? 9.547 14.687 -16.476 1.00 97.50 103 SER A N 1
ATOM 812 C CA . SER A 1 103 ? 10.553 15.754 -16.368 1.00 97.50 103 SER A CA 1
ATOM 813 C C . SER A 1 103 ? 11.989 15.251 -16.583 1.00 97.50 103 SER A C 1
ATOM 815 O O . SER A 1 103 ? 12.378 14.182 -16.116 1.00 97.50 103 SER A O 1
ATOM 817 N N . SER A 1 104 ? 12.805 16.051 -17.273 1.00 95.38 104 SER A N 1
ATOM 818 C CA . SER A 1 104 ? 14.248 15.803 -17.447 1.00 95.38 104 SER A CA 1
ATOM 819 C C . SER A 1 104 ? 15.121 16.555 -16.430 1.00 95.38 104 SER A C 1
ATOM 821 O O . SER A 1 104 ? 16.300 16.783 -16.703 1.00 95.38 104 SER A O 1
ATOM 823 N N . ASP A 1 105 ? 14.558 16.980 -15.293 1.00 95.69 105 ASP A N 1
ATOM 824 C CA . ASP A 1 105 ? 15.300 17.657 -14.223 1.00 95.69 105 ASP A CA 1
ATOM 825 C C . ASP A 1 105 ? 16.544 16.832 -13.814 1.00 95.69 105 ASP A C 1
ATOM 827 O O . ASP A 1 105 ? 16.429 15.627 -13.567 1.00 95.69 105 ASP A O 1
ATOM 831 N N . PRO A 1 106 ? 17.748 17.439 -13.740 1.00 93.50 106 PRO A N 1
ATOM 832 C CA . PRO A 1 106 ? 18.981 16.743 -13.366 1.00 93.50 106 PRO A CA 1
ATOM 833 C C . PRO A 1 106 ? 19.060 16.340 -11.881 1.00 93.50 106 PRO A C 1
ATOM 835 O O . PRO A 1 106 ? 20.090 15.806 -11.448 1.00 93.50 106 PRO A O 1
ATOM 838 N N . GLN A 1 107 ? 18.036 16.628 -11.072 1.00 93.19 107 GLN A N 1
ATOM 839 C CA . GLN A 1 107 ? 17.959 16.196 -9.682 1.00 93.19 107 GLN A CA 1
ATOM 840 C C . GLN A 1 107 ? 18.122 14.672 -9.566 1.00 93.19 107 GLN A C 1
ATOM 842 O O . GLN A 1 107 ? 17.592 13.905 -10.360 1.00 93.19 107 GLN A O 1
ATOM 847 N N . LYS A 1 108 ? 18.881 14.230 -8.554 1.00 90.38 108 LYS A N 1
ATOM 848 C CA . LYS A 1 108 ? 19.206 12.806 -8.348 1.00 90.38 108 LYS A CA 1
ATOM 849 C C . LYS A 1 108 ? 18.221 12.059 -7.448 1.00 90.38 108 LYS A C 1
ATOM 851 O O . LYS A 1 108 ? 18.176 10.836 -7.503 1.00 90.38 108 LYS A O 1
ATOM 856 N N . GLY A 1 109 ? 17.496 12.780 -6.592 1.00 95.00 109 GLY A N 1
ATOM 857 C CA . GLY A 1 109 ? 16.619 12.202 -5.574 1.00 95.00 109 GLY A CA 1
ATOM 858 C C . GLY A 1 109 ? 17.318 11.233 -4.610 1.00 95.00 109 GLY A C 1
ATOM 859 O O . GLY A 1 109 ? 18.545 11.211 -4.478 1.00 95.00 109 GLY A O 1
ATOM 860 N N . SER A 1 110 ? 16.512 10.428 -3.919 1.00 97.75 110 SER A N 1
ATOM 861 C CA . SER A 1 110 ? 16.964 9.305 -3.092 1.00 97.75 110 SER A CA 1
ATOM 862 C C . SER A 1 110 ? 16.901 8.009 -3.891 1.00 97.75 110 SER A C 1
ATOM 864 O O . SER A 1 110 ? 15.881 7.709 -4.502 1.00 97.75 110 SER A O 1
ATOM 866 N N . LEU A 1 111 ? 17.976 7.223 -3.868 1.00 97.38 111 LEU A N 1
ATOM 867 C CA . LEU A 1 111 ? 18.069 5.977 -4.630 1.00 97.38 111 LEU A CA 1
ATOM 868 C C . LEU A 1 111 ? 17.558 4.785 -3.813 1.00 97.38 111 LEU A C 1
ATOM 870 O O . LEU A 1 111 ? 18.108 4.469 -2.756 1.00 97.38 111 LEU A O 1
ATOM 874 N N . LEU A 1 112 ? 16.548 4.091 -4.336 1.00 97.69 112 LEU A N 1
ATOM 875 C CA . LEU A 1 112 ? 16.019 2.838 -3.797 1.00 97.69 112 LEU A CA 1
ATOM 876 C C . LEU A 1 112 ? 16.557 1.665 -4.609 1.00 97.69 112 LEU A C 1
ATOM 878 O O . LEU A 1 112 ? 16.165 1.488 -5.758 1.00 97.69 112 LEU A O 1
ATOM 882 N N . VAL A 1 113 ? 17.433 0.850 -4.020 1.00 98.00 113 VAL A N 1
ATOM 883 C CA . VAL A 1 113 ? 17.955 -0.364 -4.669 1.00 98.00 113 VAL A CA 1
ATOM 884 C C . VAL A 1 113 ? 17.039 -1.547 -4.347 1.00 98.00 113 VAL A C 1
ATOM 886 O O . VAL A 1 113 ? 17.020 -2.026 -3.212 1.00 98.00 113 VAL A O 1
ATOM 889 N N . LEU A 1 114 ? 16.309 -2.041 -5.346 1.00 98.25 114 LEU A N 1
ATOM 890 C CA . LEU A 1 114 ? 15.324 -3.113 -5.217 1.00 98.25 114 LEU A CA 1
ATOM 891 C C . LEU A 1 114 ? 15.845 -4.415 -5.844 1.00 98.25 114 LEU A C 1
ATOM 893 O O . LEU A 1 114 ? 16.195 -4.482 -7.024 1.00 98.25 114 LEU A O 1
ATOM 897 N N . LYS A 1 115 ? 15.900 -5.471 -5.031 1.00 97.56 115 LYS A N 1
ATOM 898 C CA . LYS A 1 115 ? 16.256 -6.842 -5.436 1.00 97.56 115 LYS A CA 1
ATOM 899 C C . LYS A 1 115 ? 14.992 -7.672 -5.700 1.00 97.56 115 LYS A C 1
ATOM 901 O O . LYS A 1 115 ? 13.911 -7.231 -5.317 1.00 97.56 115 LYS A O 1
ATOM 906 N N . PRO A 1 116 ? 15.092 -8.877 -6.297 1.00 97.25 116 PRO A N 1
ATOM 907 C CA . PRO A 1 116 ? 13.928 -9.729 -6.511 1.00 97.25 116 PRO A CA 1
ATOM 908 C C . PRO A 1 116 ? 13.163 -9.968 -5.207 1.00 97.25 116 PRO A C 1
ATOM 910 O O . PRO A 1 116 ? 13.771 -10.297 -4.189 1.00 97.25 116 PRO A O 1
ATOM 913 N N . GLY A 1 117 ? 11.847 -9.770 -5.244 1.00 96.56 117 GLY A N 1
ATOM 914 C CA . GLY A 1 117 ? 10.976 -9.828 -4.070 1.00 96.56 117 GLY A CA 1
ATOM 915 C C . GLY A 1 117 ? 10.857 -8.512 -3.295 1.00 96.56 117 GLY A C 1
ATOM 916 O O . GLY A 1 117 ? 10.082 -8.460 -2.351 1.00 96.56 117 GLY A O 1
ATOM 917 N N . MET A 1 118 ? 11.563 -7.443 -3.673 1.00 98.19 118 MET A N 1
ATOM 918 C CA . MET A 1 118 ? 11.389 -6.108 -3.087 1.00 98.19 118 MET A CA 1
ATOM 919 C C . MET A 1 118 ? 10.475 -5.237 -3.946 1.00 98.19 118 MET A C 1
ATOM 921 O O . MET A 1 118 ? 10.469 -5.357 -5.175 1.00 98.19 118 MET A O 1
ATOM 925 N N . PHE A 1 119 ? 9.748 -4.326 -3.302 1.00 98.25 119 PHE A N 1
ATOM 926 C CA . PHE A 1 119 ? 8.892 -3.363 -3.982 1.00 98.25 119 PHE A CA 1
ATOM 927 C C . PHE A 1 119 ? 9.126 -1.921 -3.517 1.00 98.25 119 PHE A C 1
ATOM 929 O O . PHE A 1 119 ? 9.607 -1.666 -2.409 1.00 98.25 119 PHE A O 1
ATOM 936 N N . GLY A 1 120 ? 8.750 -0.978 -4.380 1.00 98.44 120 GLY A N 1
ATOM 937 C CA . GLY A 1 120 ? 8.476 0.415 -4.027 1.00 98.44 120 GLY A CA 1
ATOM 938 C C . GLY A 1 120 ? 7.004 0.742 -4.288 1.00 98.44 120 GLY A C 1
ATOM 939 O O . GLY A 1 120 ? 6.477 0.358 -5.329 1.00 98.44 120 GLY A O 1
ATOM 940 N N . LEU A 1 121 ? 6.345 1.412 -3.343 1.00 98.44 121 LEU A N 1
ATOM 941 C CA . LEU A 1 121 ? 4.988 1.945 -3.455 1.00 98.44 121 LEU A CA 1
ATOM 942 C C . LEU A 1 121 ? 5.060 3.476 -3.549 1.00 98.44 121 LEU A C 1
ATOM 944 O O . LEU A 1 121 ? 5.478 4.135 -2.590 1.00 98.44 121 LEU A O 1
ATOM 948 N N . PHE A 1 122 ? 4.657 4.025 -4.690 1.00 98.44 122 PHE A N 1
ATOM 949 C CA . PHE A 1 122 ? 4.768 5.436 -5.053 1.00 98.44 122 PHE A CA 1
ATOM 950 C C . PHE A 1 122 ? 3.372 6.042 -5.214 1.00 98.44 122 PHE A C 1
ATOM 952 O O . PHE A 1 122 ? 2.593 5.619 -6.065 1.00 98.44 122 PHE A O 1
ATOM 959 N N . PHE A 1 123 ? 3.041 7.007 -4.363 1.00 97.81 123 PHE A N 1
ATOM 960 C CA . PHE A 1 123 ? 1.783 7.751 -4.387 1.00 97.81 123 PHE A CA 1
ATOM 961 C C . PHE A 1 123 ? 1.838 8.886 -5.424 1.00 97.81 123 PHE A C 1
ATOM 963 O O . PHE A 1 123 ? 2.925 9.230 -5.881 1.00 97.81 123 PHE A O 1
ATOM 970 N N . PRO A 1 124 ? 0.710 9.543 -5.751 1.00 97.00 124 PRO A N 1
ATOM 971 C CA . PRO A 1 124 ? 0.707 10.692 -6.664 1.00 97.00 124 PRO A CA 1
ATOM 972 C C . PRO A 1 124 ? 1.686 11.828 -6.309 1.00 97.00 124 PRO A C 1
ATOM 974 O O . PRO A 1 124 ? 2.150 12.550 -7.185 1.00 97.00 124 PRO A O 1
ATOM 977 N N . SER A 1 125 ? 2.042 11.976 -5.029 1.00 96.81 125 SER A N 1
ATOM 978 C CA . SER A 1 125 ? 3.037 12.948 -4.549 1.00 96.81 125 SER A CA 1
ATOM 979 C C . SER A 1 125 ? 4.498 12.494 -4.703 1.00 96.81 125 SER A C 1
ATOM 981 O O . SER A 1 125 ? 5.413 13.226 -4.328 1.00 96.81 125 SER A O 1
ATOM 983 N N . ASP A 1 126 ? 4.737 11.274 -5.186 1.00 98.06 126 ASP A N 1
ATOM 984 C CA . ASP A 1 126 ? 6.051 10.644 -5.283 1.00 98.06 126 ASP A CA 1
ATOM 985 C C . ASP A 1 126 ? 6.524 10.617 -6.747 1.00 98.06 126 ASP A C 1
ATOM 987 O O . ASP A 1 126 ? 6.220 9.685 -7.502 1.00 98.06 126 ASP A O 1
ATOM 991 N N . ALA A 1 127 ? 7.321 11.611 -7.143 1.00 98.25 127 ALA A N 1
ATOM 992 C CA . ALA A 1 127 ? 8.046 11.529 -8.404 1.00 98.25 127 ALA A CA 1
ATOM 993 C C . ALA A 1 127 ? 9.088 10.410 -8.317 1.00 98.25 127 ALA A C 1
ATOM 995 O O . ALA A 1 127 ? 9.769 10.239 -7.297 1.00 98.25 127 ALA A O 1
ATOM 996 N N . HIS A 1 128 ? 9.215 9.634 -9.387 1.00 98.12 128 HIS A N 1
ATOM 997 C CA . HIS A 1 128 ? 10.150 8.523 -9.441 1.00 98.12 128 HIS A CA 1
ATOM 998 C C . HIS A 1 128 ? 10.806 8.383 -10.814 1.00 98.12 128 HIS A C 1
ATOM 1000 O O . HIS A 1 128 ? 10.271 8.816 -11.825 1.00 98.12 128 HIS A O 1
ATOM 1006 N N . GLN A 1 129 ? 11.999 7.800 -10.846 1.00 97.06 129 GLN A N 1
ATOM 1007 C CA . GLN A 1 129 ? 12.776 7.564 -12.060 1.00 97.06 129 GLN A CA 1
ATOM 1008 C C . GLN A 1 129 ? 13.263 6.108 -12.039 1.00 97.06 129 GLN A C 1
ATOM 1010 O O . GLN A 1 129 ? 14.274 5.799 -11.394 1.00 97.06 129 GLN A O 1
ATOM 1015 N N . PRO A 1 130 ? 12.526 5.183 -12.676 1.00 95.62 130 PRO A N 1
ATOM 1016 C CA . PRO A 1 130 ? 12.879 3.770 -12.684 1.00 95.62 130 PRO A CA 1
ATOM 1017 C C . PRO A 1 130 ? 13.960 3.438 -13.726 1.00 95.62 130 PRO A C 1
ATOM 1019 O O . PRO A 1 130 ? 14.401 4.282 -14.513 1.00 95.62 130 PRO A O 1
ATOM 1022 N N . GLY A 1 131 ? 14.369 2.168 -13.758 1.00 94.69 131 GLY A N 1
ATOM 1023 C CA . GLY A 1 131 ? 15.261 1.623 -14.781 1.00 94.69 131 GLY A CA 1
ATOM 1024 C 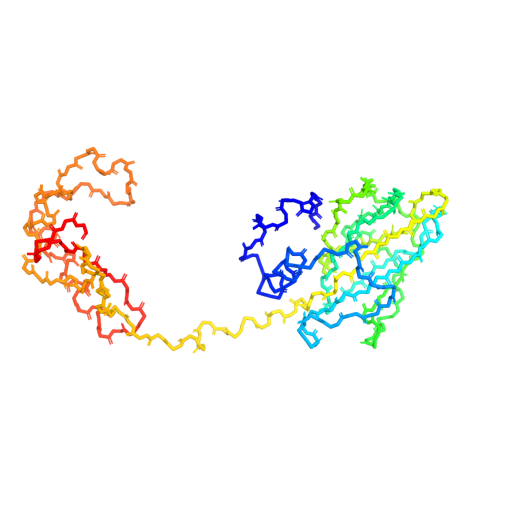C . GLY A 1 131 ? 16.755 1.882 -14.568 1.00 94.69 131 GLY A C 1
ATOM 1025 O O . GLY A 1 131 ? 17.535 1.626 -15.488 1.00 94.69 131 GLY A O 1
ATOM 1026 N N . ILE A 1 132 ? 17.177 2.362 -13.392 1.00 96.12 132 ILE A N 1
ATOM 1027 C CA . ILE A 1 132 ? 18.599 2.573 -13.087 1.00 96.12 132 ILE A CA 1
ATOM 1028 C C . ILE A 1 132 ? 19.251 1.222 -12.761 1.00 96.12 132 ILE A C 1
ATOM 1030 O O . ILE A 1 132 ? 18.768 0.473 -11.911 1.00 96.12 132 ILE A O 1
ATOM 1034 N N . GLY A 1 133 ? 20.368 0.895 -13.407 1.00 95.50 133 GLY A N 1
ATOM 1035 C CA . GLY A 1 133 ? 21.110 -0.337 -13.153 1.00 95.50 133 GLY A CA 1
ATOM 1036 C C . GLY A 1 133 ? 21.882 -0.827 -14.372 1.00 95.50 133 GLY A C 1
ATOM 1037 O O . GLY A 1 133 ? 22.208 -0.065 -15.274 1.00 95.50 133 GLY A O 1
ATOM 1038 N N . THR A 1 134 ? 22.184 -2.126 -14.405 1.00 94.69 134 THR A N 1
ATOM 1039 C CA . THR A 1 134 ? 22.891 -2.747 -15.535 1.00 94.69 134 THR A CA 1
ATOM 1040 C C . THR A 1 134 ? 22.238 -4.064 -15.935 1.00 94.69 134 THR A C 1
ATOM 1042 O O . THR A 1 134 ? 21.745 -4.810 -15.090 1.00 94.69 134 THR A O 1
ATOM 1045 N N . GLY A 1 135 ? 22.253 -4.365 -17.234 1.00 95.69 135 GLY A N 1
ATOM 1046 C CA . GLY A 1 135 ? 21.743 -5.625 -17.768 1.00 95.69 135 GLY A CA 1
ATOM 1047 C C . GLY A 1 135 ? 20.232 -5.621 -17.993 1.00 95.69 135 GLY A C 1
ATOM 1048 O O . GLY A 1 135 ? 19.674 -4.669 -18.536 1.00 95.69 135 GLY A O 1
ATOM 1049 N N . GLN A 1 136 ? 19.586 -6.729 -17.641 1.00 96.31 136 GLN A N 1
ATOM 1050 C CA . GLN A 1 136 ? 18.157 -6.961 -17.849 1.00 96.31 136 GLN A CA 1
ATOM 1051 C C . GLN A 1 136 ? 17.471 -7.171 -16.500 1.00 96.31 136 GLN A C 1
ATOM 1053 O O . GLN A 1 136 ? 18.015 -7.840 -15.619 1.00 96.31 136 GLN A O 1
ATOM 1058 N N . GLY A 1 137 ? 16.271 -6.621 -16.363 1.00 95.62 137 GLY A N 1
ATOM 1059 C CA . GLY A 1 137 ? 15.391 -6.834 -15.224 1.00 95.62 137 GLY A CA 1
ATOM 1060 C C . GLY A 1 137 ? 14.011 -7.294 -15.671 1.00 95.62 137 GLY A C 1
ATOM 1061 O O . GLY A 1 137 ? 13.628 -7.157 -16.837 1.00 95.62 137 GLY A O 1
ATOM 1062 N N . ARG A 1 138 ? 13.248 -7.824 -14.722 1.00 97.12 138 ARG A N 1
ATOM 1063 C CA . ARG A 1 138 ? 11.832 -8.134 -14.902 1.00 97.12 138 ARG A CA 1
ATOM 1064 C C . ARG A 1 138 ? 11.064 -7.623 -13.701 1.00 97.12 138 ARG A C 1
ATOM 1066 O O . ARG A 1 138 ? 11.475 -7.877 -12.570 1.00 97.12 138 ARG A O 1
ATOM 1073 N N . LYS A 1 139 ? 9.957 -6.925 -13.936 1.00 96.94 139 LYS A N 1
ATOM 1074 C CA . LYS A 1 139 ? 9.161 -6.315 -12.870 1.00 96.94 139 LYS A CA 1
ATOM 1075 C C . LYS A 1 139 ? 7.666 -6.403 -13.128 1.00 96.94 139 LYS A C 1
ATOM 1077 O O . LYS A 1 139 ? 7.227 -6.524 -14.272 1.00 96.94 139 LYS A O 1
ATOM 1082 N N . ALA A 1 140 ? 6.907 -6.325 -12.046 1.00 97.75 140 ALA A N 1
ATOM 1083 C CA . ALA A 1 140 ? 5.470 -6.125 -12.047 1.00 97.75 140 ALA A CA 1
ATOM 1084 C C . ALA A 1 140 ? 5.177 -4.719 -11.517 1.00 97.75 140 ALA A C 1
ATOM 1086 O O . ALA A 1 140 ? 5.586 -4.382 -10.411 1.00 97.75 140 ALA A O 1
ATOM 1087 N N . VAL A 1 141 ? 4.473 -3.906 -12.299 1.00 97.94 141 VAL A N 1
ATOM 1088 C CA . VAL A 1 141 ? 3.981 -2.593 -11.874 1.00 97.94 141 VAL A CA 1
ATOM 1089 C C . VAL A 1 141 ? 2.480 -2.709 -11.674 1.00 97.94 141 VAL A C 1
ATOM 1091 O O . VAL A 1 141 ? 1.730 -2.810 -12.649 1.00 97.94 141 VAL A O 1
ATOM 1094 N N . VAL A 1 142 ? 2.047 -2.752 -10.417 1.00 98.00 142 VAL A N 1
ATOM 1095 C CA . VAL A 1 142 ? 0.626 -2.720 -10.072 1.00 98.00 142 VAL A CA 1
ATOM 1096 C C . VAL A 1 142 ? 0.182 -1.270 -10.007 1.00 98.00 142 VAL A C 1
ATOM 1098 O O . VAL A 1 142 ? 0.718 -0.490 -9.225 1.00 98.00 142 VAL A O 1
ATOM 1101 N N . LYS A 1 143 ? -0.799 -0.927 -10.835 1.00 98.06 143 LYS A N 1
ATOM 1102 C CA . LYS A 1 143 ? -1.493 0.354 -10.805 1.00 98.06 143 LYS A CA 1
ATOM 1103 C C . LYS A 1 143 ? -2.695 0.208 -9.881 1.00 98.06 143 LYS A C 1
ATOM 1105 O O . LYS A 1 143 ? -3.528 -0.673 -10.095 1.00 98.06 143 LYS A O 1
ATOM 1110 N N . ILE A 1 144 ? -2.762 1.044 -8.853 1.00 97.69 144 ILE A N 1
ATOM 1111 C CA . ILE A 1 144 ? -3.812 1.042 -7.829 1.00 97.69 144 ILE A CA 1
ATOM 1112 C C . ILE A 1 144 ? -4.478 2.407 -7.860 1.00 97.69 144 ILE A C 1
ATOM 1114 O O . ILE A 1 144 ? -3.819 3.414 -7.625 1.00 97.69 144 ILE A O 1
ATOM 1118 N N . LYS A 1 145 ? -5.766 2.468 -8.182 1.00 96.56 145 LYS A N 1
ATOM 1119 C CA . LYS A 1 145 ? -6.468 3.739 -8.341 1.00 96.56 145 LYS A CA 1
ATOM 1120 C C . LYS A 1 145 ? -6.414 4.540 -7.036 1.00 96.56 145 LYS A C 1
ATOM 1122 O O . LYS A 1 145 ? -6.869 4.038 -6.010 1.00 96.56 145 LYS A O 1
ATOM 1127 N N . ALA A 1 146 ? -5.834 5.738 -7.088 1.00 92.69 146 ALA A N 1
ATOM 1128 C CA . ALA A 1 146 ? -5.529 6.599 -5.948 1.00 92.69 146 ALA A CA 1
ATOM 1129 C C . ALA A 1 146 ? -6.773 7.282 -5.377 1.00 92.69 146 ALA A C 1
ATOM 1131 O O . ALA A 1 146 ? -6.848 7.512 -4.171 1.00 92.69 146 ALA A O 1
ATOM 1132 N N . ASP A 1 147 ? -7.770 7.568 -6.222 1.00 83.75 147 ASP A N 1
ATOM 1133 C CA . ASP A 1 147 ? -9.100 7.913 -5.744 1.00 83.75 147 ASP A CA 1
ATOM 1134 C C . ASP A 1 147 ? -9.822 6.632 -5.316 1.00 83.75 147 ASP A C 1
ATOM 1136 O O . ASP A 1 147 ? -10.764 6.146 -5.939 1.00 83.75 147 ASP A O 1
ATOM 1140 N N . ALA A 1 148 ? -9.447 6.101 -4.152 1.00 60.09 148 ALA A N 1
ATOM 1141 C CA . ALA A 1 148 ? -10.507 5.568 -3.323 1.00 60.09 148 ALA A CA 1
ATOM 1142 C C . ALA A 1 148 ? -11.404 6.758 -2.983 1.00 60.09 148 ALA A C 1
ATOM 1144 O O . ALA A 1 148 ? -11.242 7.430 -1.964 1.00 60.09 148 ALA A O 1
ATOM 1145 N N . ARG A 1 149 ? -12.444 6.960 -3.796 1.00 49.81 149 ARG A N 1
ATOM 1146 C CA . ARG A 1 149 ? -13.743 7.122 -3.164 1.00 49.81 149 ARG A CA 1
ATOM 1147 C C . ARG A 1 149 ? -13.875 5.884 -2.289 1.00 49.81 149 ARG A C 1
ATOM 1149 O O . ARG A 1 149 ? -14.289 4.826 -2.745 1.00 49.81 149 ARG A O 1
ATOM 1156 N N . ILE A 1 150 ? -13.423 6.006 -1.041 1.00 45.34 150 ILE A N 1
ATOM 1157 C CA . ILE A 1 150 ? -14.119 5.366 0.053 1.00 45.34 150 ILE A CA 1
ATOM 1158 C C . ILE A 1 150 ? -15.542 5.806 -0.257 1.00 45.34 150 ILE A C 1
ATOM 1160 O O . ILE A 1 150 ? -15.829 7.004 -0.189 1.00 45.34 150 ILE A O 1
ATOM 1164 N N . GLU A 1 151 ? -16.368 4.908 -0.801 1.00 44.31 151 GLU A N 1
ATOM 1165 C CA . GLU A 1 151 ? -17.804 5.042 -0.605 1.00 44.31 151 GLU A CA 1
ATOM 1166 C C . GLU A 1 151 ? -17.883 5.386 0.868 1.00 44.31 151 GLU A C 1
ATOM 1168 O O . GLU A 1 151 ? -17.430 4.582 1.692 1.00 44.31 151 GLU A O 1
ATOM 1173 N N . GLN A 1 152 ? -18.178 6.660 1.164 1.00 41.59 152 GLN A N 1
ATOM 1174 C CA . GLN A 1 152 ? -18.084 7.176 2.519 1.00 41.59 152 GLN A CA 1
ATOM 1175 C C . GLN A 1 152 ? -18.812 6.171 3.406 1.00 41.59 152 GLN A C 1
ATOM 1177 O O . GLN A 1 152 ? -19.707 5.474 2.929 1.00 41.59 152 GLN A O 1
ATOM 1182 N N . GLU A 1 153 ? -18.443 6.062 4.679 1.00 48.50 153 GLU A N 1
ATOM 1183 C CA . GLU A 1 153 ? -19.111 5.157 5.627 1.00 48.50 153 GLU A CA 1
ATOM 1184 C C . GLU A 1 153 ? -20.658 5.170 5.535 1.00 48.50 153 GLU A C 1
ATOM 1186 O O . GLU A 1 153 ? -21.287 4.192 5.926 1.00 48.50 153 GLU A O 1
ATOM 1191 N N . GLU A 1 154 ? -21.249 6.215 4.938 1.00 47.00 154 GLU A N 1
ATOM 1192 C CA . GLU A 1 154 ? -22.598 6.282 4.354 1.00 47.00 154 GLU A CA 1
ATOM 1193 C C . GLU A 1 154 ? -23.119 5.016 3.631 1.00 47.00 154 GLU A C 1
ATOM 1195 O O . GLU A 1 154 ? -24.322 4.775 3.720 1.00 47.00 154 GLU A O 1
ATOM 1200 N N . ASP A 1 155 ? -22.289 4.188 2.977 1.00 44.84 155 ASP A N 1
ATOM 1201 C CA . ASP A 1 155 ? -22.761 2.984 2.251 1.00 44.84 155 ASP A CA 1
ATOM 1202 C C . ASP A 1 155 ? -22.567 1.658 3.011 1.00 44.84 155 ASP A C 1
ATOM 1204 O O . ASP A 1 155 ? -22.994 0.586 2.562 1.00 44.84 155 ASP A O 1
ATOM 1208 N N . LYS A 1 156 ? -21.995 1.688 4.225 1.00 57.84 156 LYS A N 1
ATOM 1209 C CA . LYS A 1 156 ? -22.146 0.539 5.125 1.00 57.84 156 LYS A CA 1
ATOM 1210 C C . LYS A 1 156 ? -23.561 0.579 5.674 1.00 57.84 156 LYS A C 1
ATOM 1212 O O . LYS A 1 156 ? -23.896 1.430 6.494 1.00 57.84 156 LYS A O 1
ATOM 1217 N N . GLN A 1 157 ? -24.386 -0.390 5.275 1.00 79.50 157 GLN A N 1
ATOM 1218 C CA . GLN A 1 157 ? -25.668 -0.620 5.931 1.00 79.50 157 GLN A CA 1
ATOM 1219 C C . GLN A 1 157 ? -25.411 -1.036 7.385 1.00 79.50 157 GLN A C 1
ATOM 1221 O O . GLN A 1 157 ? -25.253 -2.207 7.725 1.00 79.50 157 GLN A O 1
ATOM 1226 N N . HIS A 1 158 ? -25.332 -0.036 8.251 1.00 86.69 158 HIS A N 1
ATOM 1227 C CA . HIS A 1 158 ? -25.266 -0.187 9.683 1.00 86.69 158 HIS A CA 1
ATOM 1228 C C . HIS A 1 158 ? -26.532 -0.919 10.143 1.00 86.69 158 HIS A C 1
ATOM 1230 O O . HIS A 1 158 ? -27.655 -0.469 9.906 1.00 86.69 158 HIS A O 1
ATOM 1236 N N . ILE A 1 159 ? -26.348 -2.072 10.783 1.00 92.12 159 ILE A N 1
ATOM 1237 C CA . ILE A 1 159 ? -27.436 -2.885 11.350 1.00 92.12 159 ILE A CA 1
ATOM 1238 C C . ILE A 1 159 ? -27.463 -2.834 12.883 1.00 92.12 159 ILE A C 1
ATOM 1240 O O . ILE A 1 159 ? -28.292 -3.491 13.506 1.00 92.12 159 ILE A O 1
ATOM 1244 N N . GLY A 1 160 ? -26.569 -2.059 13.502 1.00 94.19 160 GLY A N 1
ATOM 1245 C CA . GLY A 1 160 ? -26.429 -1.934 14.950 1.00 94.19 160 GLY A CA 1
ATOM 1246 C C . GLY A 1 160 ? -25.905 -3.189 15.636 1.00 94.19 160 GLY A C 1
ATOM 1247 O O . GLY A 1 160 ? -25.473 -4.157 15.008 1.00 94.19 160 GLY A O 1
ATOM 1248 N N . THR A 1 161 ? -25.962 -3.166 16.964 1.00 96.19 161 THR A N 1
ATOM 1249 C CA . THR A 1 161 ? -25.583 -4.296 17.817 1.00 96.19 161 THR A CA 1
ATOM 1250 C C . THR A 1 161 ? -26.583 -5.443 17.629 1.00 96.19 161 THR A C 1
ATOM 1252 O O . THR A 1 161 ? -27.681 -5.410 18.193 1.00 96.19 161 THR A O 1
ATOM 1255 N N . GLN A 1 162 ? -26.228 -6.443 16.822 1.00 96.50 162 GLN A N 1
ATOM 1256 C CA . GLN A 1 162 ? -27.028 -7.653 16.589 1.00 96.50 162 GLN A CA 1
ATOM 1257 C C . GLN A 1 162 ? -26.487 -8.838 17.401 1.00 96.50 162 GLN A C 1
ATOM 1259 O O . GLN A 1 162 ? -25.276 -8.903 17.622 1.00 96.50 162 GLN A O 1
ATOM 1264 N N . PRO A 1 163 ? -27.341 -9.774 17.852 1.00 96.06 163 PRO A N 1
ATOM 1265 C CA . PRO A 1 163 ? -26.875 -10.949 18.570 1.00 96.06 163 PRO A CA 1
ATOM 1266 C C . PRO A 1 163 ? -26.064 -11.873 17.651 1.00 96.06 163 PRO A C 1
ATOM 1268 O O . PRO A 1 163 ? -26.467 -12.151 16.522 1.00 96.06 163 PRO A O 1
ATOM 1271 N N . ILE A 1 164 ? -24.938 -12.382 18.150 1.00 96.75 164 ILE A N 1
ATOM 1272 C CA . ILE A 1 164 ? -24.078 -13.338 17.443 1.00 96.75 164 ILE A CA 1
ATOM 1273 C C . ILE A 1 164 ? -23.956 -14.582 18.313 1.00 96.75 164 ILE A C 1
ATOM 1275 O O . ILE A 1 164 ? -23.480 -14.517 19.443 1.00 96.75 164 ILE A O 1
ATOM 1279 N N . THR A 1 165 ? -24.395 -15.724 17.789 1.00 96.00 165 THR A N 1
ATOM 1280 C CA . THR A 1 165 ? -24.367 -17.004 18.507 1.00 96.00 165 THR A CA 1
ATOM 1281 C C . THR A 1 165 ? -23.304 -17.916 17.919 1.00 96.00 165 THR A C 1
ATOM 1283 O O . THR A 1 165 ? -23.235 -18.116 16.707 1.00 96.00 165 THR A O 1
ATOM 1286 N N . THR A 1 166 ? -22.498 -18.506 18.791 1.00 94.06 166 THR A N 1
ATOM 1287 C CA . THR A 1 166 ? -21.549 -19.576 18.470 1.00 94.06 166 THR A CA 1
ATOM 1288 C C . THR A 1 166 ? -21.878 -20.807 19.325 1.00 94.06 166 THR A C 1
ATOM 1290 O O . THR A 1 166 ? -22.655 -20.692 20.271 1.00 94.06 166 THR A O 1
ATOM 1293 N N . PRO A 1 167 ? -21.267 -21.981 19.078 1.00 95.81 167 PRO A N 1
ATOM 1294 C CA . PRO A 1 167 ? -21.465 -23.148 19.941 1.00 95.81 167 PRO A CA 1
ATOM 1295 C C . PRO A 1 167 ? -21.036 -22.956 21.405 1.00 95.81 167 PRO A C 1
ATOM 1297 O O . PRO A 1 167 ? -21.372 -23.792 22.234 1.00 95.81 167 PRO A O 1
ATOM 1300 N N . ARG A 1 168 ? -20.245 -21.917 21.713 1.00 93.88 168 ARG A N 1
ATOM 1301 C CA . ARG A 1 168 ? -19.677 -21.687 23.052 1.00 93.88 168 ARG A CA 1
ATOM 1302 C C . ARG A 1 168 ? -20.135 -20.390 23.704 1.00 93.88 168 ARG A C 1
ATOM 1304 O O . ARG A 1 168 ? -20.167 -20.322 24.918 1.00 93.88 168 ARG A O 1
ATOM 1311 N N . LEU A 1 169 ? -20.395 -19.354 22.918 1.00 96.94 169 LEU A N 1
ATOM 1312 C CA . LEU A 1 169 ? -20.617 -17.994 23.401 1.00 96.94 169 LEU A CA 1
ATOM 1313 C C . LEU A 1 169 ? -21.748 -17.333 22.627 1.00 96.94 169 LEU A C 1
ATOM 1315 O O . LEU A 1 169 ? -21.891 -17.555 21.418 1.00 96.94 169 LEU A O 1
ATOM 1319 N N . VAL A 1 170 ? -22.476 -16.462 23.316 1.00 97.44 170 VAL A N 1
ATOM 1320 C CA . VAL A 1 170 ? -23.459 -15.561 22.720 1.00 97.44 170 VAL A CA 1
ATOM 1321 C C . VAL A 1 170 ? -23.033 -14.129 23.003 1.00 97.44 170 VAL A C 1
ATOM 1323 O O . VAL A 1 170 ? -22.932 -13.725 24.159 1.00 97.44 170 VAL A O 1
ATOM 1326 N N . LEU A 1 171 ? -22.806 -13.355 21.946 1.00 97.94 171 LEU A N 1
ATOM 1327 C CA . LEU A 1 171 ? -22.686 -11.906 22.031 1.00 97.94 171 LEU A CA 1
ATOM 1328 C C . LEU A 1 171 ? -24.089 -11.323 21.896 1.00 97.94 171 LEU A C 1
ATOM 1330 O O . LEU A 1 171 ? -24.778 -11.597 20.911 1.00 97.94 171 LEU A O 1
ATOM 1334 N N . ARG A 1 172 ? -24.512 -10.509 22.860 1.00 97.19 172 ARG A N 1
ATOM 1335 C CA . ARG A 1 172 ? -25.804 -9.809 22.852 1.00 97.19 172 ARG A CA 1
ATOM 1336 C C . ARG A 1 172 ? -25.628 -8.354 23.265 1.00 97.19 172 ARG A C 1
ATOM 1338 O O . ARG A 1 172 ? -24.570 -7.971 23.743 1.00 97.19 172 ARG A O 1
ATOM 1345 N N . ARG A 1 173 ? -26.666 -7.537 23.095 1.00 97.75 173 ARG A N 1
ATOM 1346 C CA . ARG A 1 173 ? -26.704 -6.191 23.685 1.00 97.75 173 ARG A CA 1
ATOM 1347 C C . ARG A 1 173 ? -26.545 -6.292 25.202 1.00 97.75 173 ARG A C 1
ATOM 1349 O O . ARG A 1 173 ? -27.109 -7.208 25.804 1.00 97.75 173 ARG A O 1
ATOM 1356 N N . PHE A 1 174 ? -25.826 -5.344 25.797 1.00 97.69 174 PHE A N 1
ATOM 1357 C CA . PHE A 1 174 ? -25.934 -5.115 27.237 1.00 97.69 174 PHE A CA 1
ATOM 1358 C C . PHE A 1 174 ? -27.356 -4.688 27.597 1.00 97.69 174 PHE A C 1
ATOM 1360 O O . PHE A 1 174 ? -28.012 -3.963 26.846 1.00 97.69 174 PHE A O 1
ATOM 1367 N N . GLU A 1 175 ? -27.803 -5.108 28.766 1.00 96.00 175 GLU A N 1
ATOM 1368 C CA . GLU A 1 175 ? -29.069 -4.730 29.373 1.00 96.00 175 GLU A CA 1
ATOM 1369 C C . GLU A 1 175 ? -28.800 -4.019 30.698 1.00 96.00 175 GLU A C 1
ATOM 1371 O O . GLU A 1 175 ? -27.756 -4.202 31.315 1.00 96.00 175 GLU A O 1
ATOM 1376 N N . GLN A 1 176 ? -29.756 -3.230 31.187 1.00 94.31 176 GLN A N 1
ATOM 1377 C CA . GLN A 1 176 ? -29.585 -2.527 32.463 1.00 94.31 176 GLN A CA 1
ATOM 1378 C C . GLN A 1 176 ? -29.253 -3.475 33.625 1.00 94.31 176 GLN A C 1
ATOM 1380 O O . GLN A 1 176 ? -28.463 -3.113 34.489 1.00 94.31 176 GLN A O 1
ATOM 1385 N N . GLY A 1 177 ? -29.818 -4.688 33.624 1.00 95.38 177 GLY A N 1
ATOM 1386 C CA . GLY A 1 177 ? -29.577 -5.696 34.660 1.00 95.38 177 GLY A CA 1
ATOM 1387 C C . GLY A 1 177 ? -28.145 -6.240 34.704 1.00 95.38 177 GLY A C 1
ATOM 1388 O O . GLY A 1 177 ? -27.762 -6.839 35.706 1.00 95.38 177 GLY A O 1
ATOM 1389 N N . ASP A 1 178 ? -27.337 -6.000 33.669 1.00 97.56 178 ASP A N 1
ATOM 1390 C CA . ASP A 1 178 ? -25.949 -6.465 33.594 1.00 97.56 178 ASP A CA 1
ATOM 1391 C C . ASP A 1 178 ? -24.999 -5.674 34.503 1.00 97.56 178 ASP A C 1
ATOM 1393 O O . ASP A 1 178 ? -23.878 -6.119 34.750 1.00 97.56 178 ASP A O 1
ATOM 1397 N N . ALA A 1 179 ? -25.423 -4.513 35.016 1.00 97.50 179 ALA A N 1
ATOM 1398 C CA . ALA A 1 179 ? -24.546 -3.576 35.716 1.00 97.50 179 ALA A CA 1
ATOM 1399 C C . ALA A 1 179 ? -23.809 -4.207 36.903 1.00 97.50 179 ALA A C 1
ATOM 1401 O O . ALA A 1 179 ? -22.623 -3.943 37.096 1.00 97.50 179 ALA A O 1
ATOM 1402 N N . GLN A 1 180 ? -24.499 -5.045 37.683 1.00 97.38 180 GLN A N 1
ATOM 1403 C CA .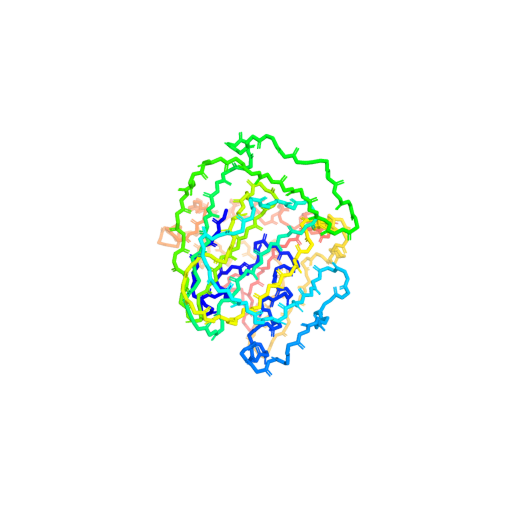 GLN A 1 180 ? -23.906 -5.706 38.845 1.00 97.38 180 GLN A CA 1
ATOM 1404 C C . GLN A 1 180 ? -22.849 -6.729 38.416 1.00 97.38 180 GLN A C 1
ATOM 1406 O O . GLN A 1 180 ? -21.726 -6.671 38.900 1.00 97.38 180 GLN A O 1
ATOM 1411 N N . ALA A 1 181 ? -23.171 -7.597 37.451 1.00 97.12 181 ALA A N 1
ATOM 1412 C CA . ALA A 1 181 ? -22.232 -8.593 36.939 1.00 97.12 181 ALA A CA 1
ATOM 1413 C C . ALA A 1 181 ? -21.001 -7.935 36.292 1.00 97.12 181 ALA A C 1
ATOM 1415 O O . ALA A 1 181 ? -19.874 -8.313 36.586 1.00 97.12 181 ALA A O 1
ATOM 1416 N N . MET A 1 182 ? -21.203 -6.897 35.476 1.00 97.00 182 MET A N 1
ATOM 1417 C CA . MET A 1 182 ? -20.123 -6.116 34.863 1.00 97.00 182 MET A CA 1
ATOM 1418 C C . MET A 1 182 ? -19.227 -5.438 35.910 1.00 97.00 182 MET A C 1
ATOM 1420 O O . MET A 1 182 ? -17.999 -5.447 35.790 1.00 97.00 182 MET A O 1
ATOM 1424 N N . PHE A 1 183 ? -19.830 -4.861 36.954 1.00 97.56 1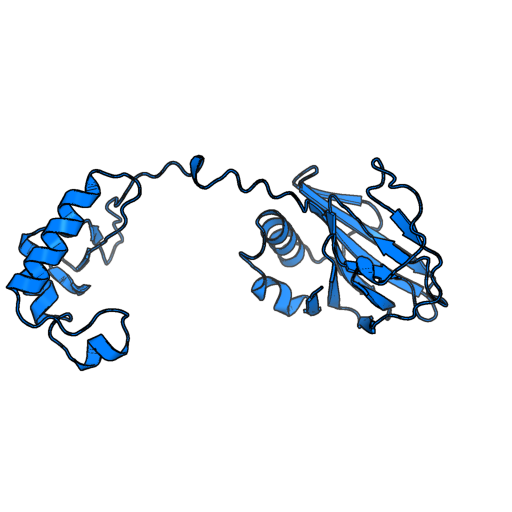83 PHE A N 1
ATOM 1425 C CA . PHE A 1 183 ? -19.100 -4.249 38.061 1.00 97.56 183 PHE A CA 1
ATOM 1426 C C . PHE A 1 183 ? -18.264 -5.269 38.836 1.00 97.56 183 PHE A C 1
ATOM 1428 O O . PHE A 1 183 ? -17.063 -5.054 39.015 1.00 97.56 183 PHE A O 1
ATOM 1435 N N . ASP A 1 184 ? -18.883 -6.370 39.257 1.00 96.31 184 ASP A N 1
ATOM 1436 C CA . ASP A 1 184 ? -18.251 -7.385 40.102 1.00 96.31 184 ASP A CA 1
ATOM 1437 C C . ASP A 1 184 ? -17.155 -8.156 39.363 1.00 96.31 184 ASP A C 1
ATOM 1439 O O . ASP A 1 184 ? -16.130 -8.486 39.956 1.00 96.31 184 ASP A O 1
ATOM 1443 N N . ASN A 1 185 ? -17.349 -8.421 38.069 1.00 94.88 185 ASN A N 1
ATOM 1444 C CA . ASN A 1 185 ? -16.443 -9.279 37.315 1.00 94.88 185 ASN A CA 1
ATOM 1445 C C . ASN A 1 185 ? -15.212 -8.538 36.773 1.00 94.88 185 ASN A C 1
ATOM 1447 O O . ASN A 1 185 ? -14.155 -9.158 36.669 1.00 94.88 185 ASN A O 1
ATOM 1451 N N . TRP A 1 186 ? -15.320 -7.256 36.390 1.00 94.94 186 TRP A N 1
ATOM 1452 C CA . TRP A 1 186 ? -14.170 -6.554 35.793 1.00 94.94 186 TRP A CA 1
ATOM 1453 C C . TRP A 1 186 ? -14.122 -5.036 35.989 1.00 94.94 186 TRP A C 1
ATOM 1455 O O . TRP A 1 186 ? -13.031 -4.483 36.099 1.00 94.94 186 TRP A O 1
ATOM 1465 N N . CYS A 1 187 ? -15.253 -4.328 36.043 1.00 96.06 187 CYS A N 1
ATOM 1466 C CA . CYS A 1 187 ? -15.219 -2.861 36.096 1.00 96.06 187 CYS A CA 1
ATOM 1467 C C . CYS A 1 187 ? -14.733 -2.289 37.435 1.00 96.06 187 CYS A C 1
ATOM 1469 O O . CYS A 1 187 ? -14.242 -1.160 37.469 1.00 96.06 187 CYS A O 1
ATOM 1471 N N . SER A 1 188 ? -14.867 -3.039 38.530 1.00 96.50 188 SER A N 1
ATOM 1472 C CA . SER A 1 188 ? -14.380 -2.635 39.856 1.00 96.50 188 SER A CA 1
ATOM 1473 C C . SER A 1 188 ? -12.919 -3.014 40.128 1.00 96.50 188 SER A C 1
ATOM 1475 O O . SER A 1 188 ? -12.370 -2.574 41.138 1.00 96.50 188 SER A O 1
ATOM 1477 N N . ASP A 1 189 ? -12.279 -3.792 39.246 1.00 96.25 189 ASP A N 1
ATOM 1478 C CA . ASP A 1 189 ? -10.921 -4.304 39.447 1.00 96.25 189 ASP A CA 1
ATOM 1479 C C . ASP A 1 189 ? -9.852 -3.326 38.902 1.00 96.25 189 ASP A C 1
ATOM 1481 O O . ASP A 1 189 ? -9.755 -3.112 37.686 1.00 96.25 189 ASP A O 1
ATOM 1485 N N . PRO A 1 190 ? -8.990 -2.750 39.765 1.00 95.75 190 PRO A N 1
ATOM 1486 C CA . PRO A 1 190 ? -7.892 -1.882 39.343 1.00 95.75 190 PRO A CA 1
ATOM 1487 C C . PRO A 1 190 ? -6.847 -2.544 38.449 1.00 95.75 190 PRO A C 1
ATOM 1489 O O . PRO A 1 190 ? -6.152 -1.837 37.720 1.00 95.75 190 PRO A O 1
ATOM 1492 N N . GLU A 1 191 ? -6.700 -3.868 38.493 1.00 96.56 191 GLU A N 1
ATOM 1493 C CA . GLU A 1 191 ? -5.780 -4.577 37.603 1.00 96.56 191 GLU A CA 1
ATOM 1494 C C . GLU A 1 191 ? -6.327 -4.638 36.175 1.00 96.56 191 GLU A C 1
ATOM 1496 O O . GLU A 1 191 ? -5.560 -4.453 35.227 1.00 96.56 191 GLU A O 1
ATOM 1501 N N . VAL A 1 192 ? -7.647 -4.792 36.006 1.00 92.88 192 VAL A N 1
ATOM 1502 C CA . VAL A 1 192 ? -8.295 -4.733 34.685 1.00 92.88 192 VAL A CA 1
ATOM 1503 C C . VAL A 1 192 ? -8.125 -3.345 34.072 1.00 92.88 192 VAL A C 1
ATOM 1505 O O . VAL A 1 192 ? -7.704 -3.240 32.915 1.00 92.88 192 VAL A O 1
ATOM 1508 N N . ALA A 1 193 ? -8.358 -2.288 34.861 1.00 92.12 193 ALA A N 1
ATOM 1509 C CA . ALA A 1 193 ? -8.264 -0.890 34.426 1.00 92.12 193 ALA A CA 1
ATOM 1510 C C . ALA A 1 193 ? -6.893 -0.506 33.828 1.00 92.12 193 ALA A C 1
ATOM 1512 O O . ALA A 1 193 ? -6.795 0.444 33.058 1.00 92.12 193 ALA A O 1
ATOM 1513 N N . LYS A 1 194 ? -5.824 -1.267 34.106 1.00 93.75 194 LYS A N 1
ATOM 1514 C CA . LYS A 1 194 ? -4.492 -1.048 33.504 1.00 93.75 194 LYS A CA 1
ATOM 1515 C C . LYS A 1 194 ? -4.408 -1.430 32.025 1.00 93.75 194 LYS A C 1
ATOM 1517 O O . LYS A 1 194 ? -3.445 -1.054 31.360 1.00 93.75 194 LYS A O 1
ATOM 1522 N N . THR A 1 195 ? -5.356 -2.222 31.529 1.00 92.50 195 THR A N 1
ATOM 1523 C CA . THR A 1 195 ? -5.327 -2.814 30.177 1.00 92.50 195 THR A CA 1
ATOM 1524 C C . THR A 1 195 ? -6.423 -2.288 29.252 1.00 92.50 195 THR A C 1
ATOM 1526 O O . THR A 1 195 ? -6.444 -2.615 28.067 1.00 92.50 195 THR A O 1
ATOM 1529 N N . VAL A 1 196 ? -7.313 -1.453 29.783 1.00 90.31 196 VAL A N 1
ATOM 1530 C CA . VAL A 1 196 ? -8.460 -0.858 29.089 1.00 90.31 196 VAL A CA 1
ATOM 1531 C C . VAL A 1 196 ? -8.343 0.667 29.098 1.00 90.31 196 VAL A C 1
ATOM 1533 O O . VAL A 1 196 ? -7.473 1.237 29.750 1.00 90.31 196 VAL A O 1
ATOM 1536 N N . THR A 1 197 ? -9.203 1.348 28.344 1.00 87.81 197 THR A N 1
ATOM 1537 C CA . THR A 1 197 ? -9.167 2.814 28.192 1.00 87.81 197 THR A CA 1
ATOM 1538 C C . THR A 1 197 ? -10.061 3.565 29.184 1.00 87.81 197 THR A C 1
ATOM 1540 O O . THR A 1 197 ? -10.236 4.772 29.037 1.00 87.81 197 THR A O 1
ATOM 1543 N N . TRP A 1 198 ? -10.678 2.869 30.140 1.00 89.75 198 TRP A N 1
ATOM 1544 C CA . TRP A 1 198 ? -11.591 3.436 31.135 1.00 89.75 198 TRP A CA 1
ATOM 1545 C C . TRP A 1 198 ? -11.066 3.216 32.558 1.00 89.75 198 TRP A C 1
ATOM 1547 O O . TRP A 1 198 ? -10.378 2.235 32.834 1.00 89.75 198 TRP A O 1
ATOM 1557 N N . ASP A 1 199 ? -11.393 4.146 33.455 1.00 95.25 199 ASP A N 1
ATOM 1558 C CA . ASP A 1 199 ? -10.996 4.098 34.865 1.00 95.25 199 ASP A CA 1
ATOM 1559 C C . ASP A 1 199 ? -11.841 3.104 35.667 1.00 95.25 199 ASP A C 1
ATOM 1561 O O . ASP A 1 199 ? -12.984 2.824 35.315 1.00 95.25 199 ASP A O 1
ATOM 1565 N N . VAL A 1 200 ? -11.311 2.631 36.801 1.00 96.81 200 VAL A N 1
ATOM 1566 C CA . VAL A 1 200 ? -12.048 1.771 37.743 1.00 96.81 200 VAL A CA 1
ATOM 1567 C C . VAL A 1 200 ? -13.381 2.410 38.115 1.00 96.81 200 VAL A C 1
ATOM 1569 O O . VAL A 1 200 ? -13.434 3.547 38.596 1.00 96.81 200 VAL A O 1
ATOM 1572 N N . HIS A 1 201 ? -14.466 1.661 37.939 1.00 97.31 201 HIS A N 1
ATOM 1573 C CA . HIS A 1 201 ? -15.784 2.139 38.315 1.00 97.31 201 HIS A CA 1
ATOM 1574 C C . HIS A 1 201 ? -15.855 2.261 39.847 1.00 97.31 201 HIS A C 1
ATOM 1576 O O . HIS A 1 201 ? -15.530 1.311 40.560 1.00 97.31 201 HIS A O 1
ATOM 1582 N N . PRO A 1 202 ? -16.302 3.402 40.398 1.00 96.94 202 PRO A N 1
ATOM 1583 C CA . PRO A 1 202 ? -16.278 3.627 41.844 1.00 96.94 202 PRO A CA 1
ATOM 1584 C C . PRO A 1 202 ? -17.364 2.852 42.604 1.00 96.94 202 PRO A C 1
ATOM 1586 O O . PRO A 1 202 ? -17.255 2.658 43.812 1.00 96.94 202 PRO A O 1
ATOM 1589 N N . ASN A 1 203 ? -18.454 2.479 41.931 1.00 97.81 203 ASN A N 1
ATOM 1590 C CA . ASN A 1 203 ? -19.577 1.719 42.479 1.00 97.81 203 ASN A CA 1
ATOM 1591 C C . ASN A 1 203 ? -20.481 1.214 41.342 1.00 97.81 203 ASN A C 1
ATOM 1593 O O . ASN A 1 203 ? -20.405 1.704 40.214 1.00 97.81 203 ASN A O 1
ATOM 1597 N N . VAL A 1 204 ? -21.386 0.282 41.654 1.00 97.94 204 VAL A N 1
ATOM 1598 C CA . VAL A 1 204 ? -22.337 -0.269 40.673 1.00 97.94 204 VAL A CA 1
ATOM 1599 C C . VAL A 1 204 ? -23.258 0.793 40.058 1.00 97.94 204 VAL A C 1
ATOM 1601 O O . VAL A 1 204 ? -23.626 0.674 38.894 1.00 97.94 204 VAL A O 1
ATOM 1604 N N . ALA A 1 205 ? -23.592 1.870 40.781 1.00 97.88 205 ALA A N 1
ATOM 1605 C CA . ALA A 1 205 ? -24.453 2.929 40.250 1.00 97.88 205 ALA A CA 1
ATOM 1606 C C . ALA A 1 205 ? -23.792 3.691 39.087 1.00 97.88 205 ALA A C 1
ATOM 1608 O O . ALA A 1 205 ? -24.479 4.106 38.156 1.00 97.88 205 ALA A O 1
ATOM 1609 N N . PHE A 1 206 ? -22.462 3.824 39.099 1.00 97.88 206 PHE A N 1
ATOM 1610 C CA . PHE A 1 206 ? -21.711 4.356 37.964 1.00 97.88 206 PHE A CA 1
ATOM 1611 C C . PHE A 1 206 ? -21.808 3.431 36.741 1.00 97.88 206 PHE A C 1
ATOM 1613 O O . PHE A 1 206 ? -22.122 3.899 35.647 1.00 97.88 206 PHE A O 1
ATOM 1620 N N . THR A 1 207 ? -21.618 2.118 36.926 1.00 97.56 207 THR A N 1
ATOM 1621 C CA . THR A 1 207 ? -21.798 1.124 35.850 1.00 97.56 207 THR A CA 1
ATOM 1622 C C . THR A 1 207 ? -23.219 1.150 35.295 1.00 97.56 207 THR A C 1
ATOM 1624 O O . THR A 1 207 ? -23.404 1.110 34.082 1.00 97.56 207 THR A O 1
ATOM 1627 N N . GLN A 1 208 ? -24.223 1.269 36.168 1.00 98.12 208 GLN A N 1
ATOM 1628 C CA . GLN A 1 208 ? -25.625 1.364 35.769 1.00 98.12 208 GLN A CA 1
ATOM 1629 C C . GLN A 1 208 ? -25.870 2.576 34.867 1.00 98.12 208 GLN A C 1
ATOM 1631 O O . GLN A 1 208 ? -26.465 2.430 33.805 1.00 98.12 208 GLN A O 1
ATOM 1636 N N . ALA A 1 209 ? -25.367 3.753 35.251 1.00 97.25 209 ALA A N 1
ATOM 1637 C CA . ALA A 1 209 ? -25.513 4.967 34.452 1.00 97.25 209 ALA A CA 1
ATOM 1638 C C . ALA A 1 209 ? -24.840 4.845 33.072 1.00 97.25 209 ALA A C 1
ATOM 1640 O O . ALA A 1 209 ? -25.383 5.329 32.081 1.00 97.25 209 ALA A O 1
ATOM 1641 N N . LEU A 1 210 ? -23.689 4.168 32.986 1.00 96.50 210 LEU A N 1
ATOM 1642 C CA . LEU A 1 210 ? -23.028 3.886 31.710 1.00 96.50 210 LEU A CA 1
ATOM 1643 C C . LEU A 1 210 ? -23.881 2.968 30.822 1.00 96.50 210 LEU A C 1
ATOM 1645 O O . LEU A 1 210 ? -24.107 3.278 29.650 1.00 96.50 210 LEU A O 1
ATOM 1649 N N . LEU A 1 211 ? -24.379 1.861 31.382 1.00 97.12 211 LEU A N 1
ATOM 1650 C CA . LEU A 1 211 ? -25.238 0.935 30.645 1.00 97.12 211 LEU A CA 1
ATOM 1651 C C . LEU A 1 211 ? -26.547 1.594 30.208 1.00 97.12 211 LEU A C 1
ATOM 1653 O O . LEU A 1 211 ? -27.019 1.308 29.112 1.00 97.12 211 LEU A O 1
ATOM 1657 N N . ASP A 1 212 ? -27.105 2.513 30.996 1.00 96.88 212 ASP A N 1
ATOM 1658 C CA . ASP A 1 212 ? -28.296 3.274 30.612 1.00 96.88 212 ASP A CA 1
ATOM 1659 C C . ASP A 1 212 ? -28.065 4.087 29.329 1.00 96.88 212 ASP A C 1
ATOM 1661 O O . ASP A 1 212 ? -28.938 4.131 28.459 1.00 96.88 212 ASP A O 1
ATOM 1665 N N . GLU A 1 213 ? -26.890 4.702 29.175 1.00 96.50 213 GLU A N 1
ATOM 1666 C CA . GLU A 1 213 ? -26.531 5.435 27.957 1.00 96.50 213 GLU A CA 1
ATOM 1667 C C . GLU A 1 213 ? -26.297 4.497 26.765 1.00 96.50 213 GLU A C 1
ATOM 1669 O O . GLU A 1 213 ? -26.756 4.780 25.654 1.00 96.50 213 GLU A O 1
ATOM 1674 N N . TRP A 1 214 ? -25.663 3.341 26.980 1.00 96.81 214 TRP A N 1
ATOM 1675 C CA . TRP A 1 214 ? -25.486 2.333 25.927 1.00 96.81 214 TRP A CA 1
ATOM 1676 C C . TRP A 1 214 ? -26.819 1.737 25.464 1.00 96.81 214 TRP A C 1
ATOM 1678 O O . TRP A 1 214 ? -27.062 1.602 24.266 1.00 96.81 214 TRP A O 1
ATOM 1688 N N . VAL A 1 215 ? -27.724 1.439 26.397 1.00 96.56 215 VAL A N 1
ATOM 1689 C CA . VAL A 1 215 ? -29.056 0.908 26.086 1.00 96.56 215 VAL A CA 1
ATOM 1690 C C . VAL A 1 215 ? -29.868 1.908 25.263 1.00 96.56 215 VAL A C 1
ATOM 1692 O O . VAL A 1 215 ? -30.500 1.519 24.276 1.00 96.56 215 VAL A O 1
ATOM 1695 N N . LYS A 1 216 ? -29.820 3.202 25.606 1.00 95.88 216 LYS A N 1
ATOM 1696 C CA . LYS A 1 216 ? -30.468 4.264 24.814 1.00 95.88 216 LYS A CA 1
ATOM 1697 C C . LYS A 1 216 ? -29.871 4.377 23.413 1.00 95.88 216 LYS A C 1
ATOM 1699 O O . LYS A 1 216 ? -30.608 4.604 22.447 1.00 95.88 216 LYS A O 1
ATOM 1704 N N . SER A 1 217 ? -28.555 4.215 23.282 1.00 95.19 217 SER A N 1
ATOM 1705 C CA . SER A 1 217 ? -27.877 4.403 22.002 1.00 95.19 217 SER A CA 1
ATOM 1706 C C . SER A 1 217 ? -28.141 3.271 21.006 1.00 95.19 217 SER A C 1
ATOM 1708 O O . SER A 1 217 ? -28.000 3.502 19.812 1.00 95.19 217 SER A O 1
ATOM 1710 N N . TYR A 1 218 ? -28.647 2.101 21.419 1.00 95.38 218 TYR A N 1
ATOM 1711 C CA . TYR A 1 218 ? -29.084 1.050 20.479 1.00 95.38 218 TYR A CA 1
ATOM 1712 C C . TYR A 1 218 ? -30.244 1.455 19.550 1.00 95.38 218 TYR A C 1
ATOM 1714 O O . TYR A 1 218 ? -30.603 0.687 18.655 1.00 95.38 218 TYR A O 1
ATOM 1722 N N . THR A 1 219 ? -30.845 2.631 19.755 1.00 92.62 219 THR A N 1
ATOM 1723 C CA . THR A 1 219 ? -31.768 3.254 18.790 1.00 92.62 219 THR A CA 1
ATOM 1724 C C . THR A 1 219 ? -31.066 3.687 17.501 1.00 92.62 219 THR A C 1
ATOM 1726 O O . THR A 1 219 ? -31.711 3.781 16.457 1.00 92.62 219 THR A O 1
ATOM 1729 N N . PHE A 1 220 ? -29.750 3.904 17.551 1.00 90.62 220 PHE A N 1
ATOM 1730 C CA . PHE A 1 220 ? -28.920 4.193 16.394 1.00 90.62 220 PHE A CA 1
ATOM 1731 C C . PHE A 1 220 ? -28.311 2.902 15.848 1.00 90.62 220 PHE A C 1
ATOM 1733 O O . PHE A 1 220 ? -27.660 2.135 16.559 1.00 90.62 220 PHE A O 1
ATOM 1740 N N . ASN A 1 221 ? -28.452 2.684 14.541 1.00 89.81 221 ASN A N 1
ATOM 1741 C CA . ASN A 1 221 ? -27.851 1.526 13.880 1.00 89.81 221 ASN A CA 1
ATOM 1742 C C . ASN A 1 221 ? -26.311 1.581 13.840 1.00 89.81 221 ASN A C 1
ATOM 1744 O O . ASN A 1 221 ? -25.667 0.597 13.491 1.00 89.81 221 ASN A O 1
ATOM 1748 N N . THR A 1 222 ? -25.711 2.707 14.212 1.00 88.94 222 THR A N 1
ATOM 1749 C CA . THR A 1 222 ? -24.261 2.898 14.321 1.00 88.94 222 THR A CA 1
ATOM 1750 C C . T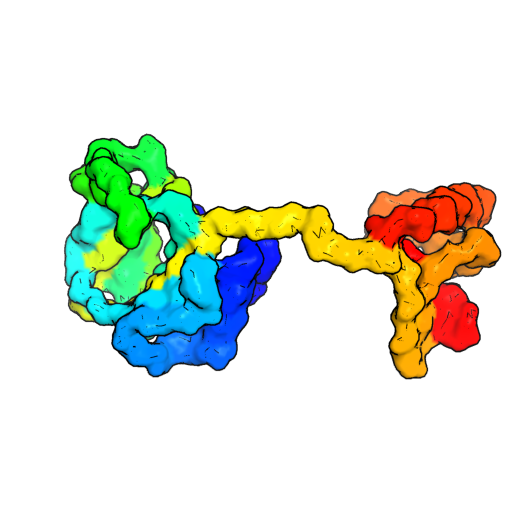HR A 1 222 ? -23.699 2.502 15.691 1.00 88.94 222 THR A C 1
ATOM 1752 O O . THR A 1 222 ? -22.492 2.590 15.895 1.00 88.94 222 THR A O 1
ATOM 1755 N N . THR A 1 223 ? -24.540 2.054 16.629 1.00 93.06 223 THR A N 1
ATOM 1756 C CA . THR A 1 223 ? -24.105 1.657 17.973 1.00 93.06 223 THR A CA 1
ATOM 1757 C C . THR A 1 223 ? -23.707 0.188 18.043 1.00 93.06 223 THR A C 1
ATOM 1759 O O . THR A 1 223 ? -24.465 -0.705 17.642 1.00 93.06 223 THR A O 1
ATOM 1762 N N . TYR A 1 224 ? -22.551 -0.054 18.666 1.00 94.69 224 TYR A N 1
ATOM 1763 C CA . TYR A 1 224 ? -21.899 -1.356 18.774 1.00 94.69 224 TYR A CA 1
ATOM 1764 C C . TYR A 1 224 ? -21.346 -1.600 20.186 1.00 94.69 224 TYR A C 1
ATOM 1766 O O . TYR A 1 224 ? -20.184 -1.317 20.465 1.00 94.69 224 TYR A O 1
ATOM 1774 N N . HIS A 1 225 ? -22.183 -2.147 21.071 1.00 96.06 225 HIS A N 1
ATOM 1775 C CA . HIS A 1 225 ? -21.789 -2.574 22.419 1.00 96.06 225 HIS A CA 1
ATOM 1776 C C . HIS A 1 225 ? -22.323 -3.980 22.687 1.00 96.06 225 HIS A C 1
ATOM 1778 O O . HIS A 1 225 ? -23.532 -4.174 22.795 1.00 96.06 225 HIS A O 1
ATOM 1784 N N . TRP A 1 226 ? -21.434 -4.964 22.797 1.00 97.19 226 TRP A N 1
ATOM 1785 C CA . TRP A 1 226 ? -21.817 -6.346 23.077 1.00 97.19 226 TRP A CA 1
ATOM 1786 C C . TRP A 1 226 ? -21.364 -6.768 24.464 1.00 97.19 226 TRP A C 1
ATOM 1788 O O . TRP A 1 226 ? -20.195 -6.597 24.789 1.00 97.19 226 TRP A O 1
ATOM 1798 N N . GLY A 1 227 ? -22.280 -7.377 25.209 1.00 96.81 227 GLY A N 1
ATOM 1799 C CA . GLY A 1 227 ? -21.958 -8.267 26.310 1.00 96.81 227 GLY A CA 1
ATOM 1800 C C . GLY A 1 227 ? -21.752 -9.686 25.783 1.00 96.81 227 GLY A C 1
ATOM 1801 O O . GLY A 1 227 ? -22.524 -10.182 24.953 1.00 96.81 227 GLY A O 1
ATOM 1802 N N . ILE A 1 228 ? -20.701 -10.339 26.254 1.00 97.50 228 ILE A N 1
ATOM 1803 C CA . ILE A 1 228 ? -20.355 -11.724 25.969 1.00 97.50 228 ILE A CA 1
ATOM 1804 C C . ILE A 1 228 ? -20.947 -12.584 27.076 1.00 97.50 228 ILE A C 1
ATOM 1806 O O . ILE A 1 228 ? -20.672 -12.385 28.258 1.00 97.50 228 ILE A O 1
ATOM 1810 N N . THR A 1 229 ? -21.738 -13.576 26.685 1.00 97.19 229 THR A N 1
ATOM 1811 C CA . THR A 1 229 ? -22.339 -14.526 27.617 1.00 97.19 229 THR A CA 1
ATOM 1812 C C . THR A 1 229 ? -21.904 -15.960 27.338 1.00 97.19 229 THR A C 1
ATOM 1814 O O . THR A 1 229 ? -21.772 -16.370 26.179 1.00 97.19 229 THR A O 1
ATOM 1817 N N . LEU A 1 230 ? -21.697 -16.718 28.412 1.00 96.12 230 LEU A N 1
ATOM 1818 C CA . LEU A 1 230 ? -21.452 -18.160 28.423 1.00 96.12 230 LEU A CA 1
ATOM 1819 C C . LEU A 1 230 ? -22.548 -18.800 29.276 1.00 96.12 230 LEU A C 1
ATOM 1821 O O . LEU A 1 230 ? -22.744 -18.397 30.415 1.00 96.12 230 LEU A O 1
ATOM 1825 N N . ASP A 1 231 ? -23.301 -19.742 28.707 1.00 93.56 231 ASP A N 1
ATOM 1826 C CA . ASP A 1 231 ? -24.442 -20.393 29.376 1.00 93.56 231 ASP A CA 1
ATOM 1827 C C . ASP A 1 231 ? -25.464 -19.407 29.993 1.00 93.56 231 ASP A C 1
ATOM 1829 O O . ASP A 1 231 ? -26.167 -19.717 30.951 1.00 93.56 231 ASP A O 1
ATOM 1833 N N . GLY A 1 232 ? -25.575 -18.210 29.404 1.00 90.62 232 GLY A N 1
ATOM 1834 C CA . GLY A 1 232 ? -26.469 -17.134 29.843 1.00 90.62 232 GLY A CA 1
ATOM 1835 C C . GLY A 1 232 ? -25.863 -16.163 30.861 1.00 90.62 232 GLY A C 1
ATOM 1836 O O . GLY A 1 232 ? -26.435 -15.094 31.073 1.00 90.62 232 GLY A O 1
ATOM 1837 N N . GLU A 1 233 ? -24.701 -16.472 31.435 1.00 94.25 233 GLU A N 1
ATOM 1838 C CA . GLU A 1 233 ? -23.995 -15.587 32.363 1.00 94.25 233 GLU A CA 1
ATOM 1839 C C . GLU A 1 233 ? -23.096 -14.607 31.616 1.00 94.25 233 GLU A C 1
ATOM 1841 O O . GLU A 1 233 ? -22.400 -14.980 30.672 1.00 94.25 233 GLU A O 1
ATOM 1846 N N . LEU A 1 234 ? -23.109 -13.345 32.042 1.00 96.56 234 LEU A N 1
ATOM 1847 C CA . LEU A 1 234 ? -22.290 -12.287 31.465 1.00 96.56 234 LEU A CA 1
ATOM 1848 C C . LEU A 1 234 ? -20.846 -12.383 31.965 1.00 96.56 234 LEU A C 1
ATOM 1850 O O . LEU A 1 234 ? -20.587 -12.301 33.165 1.00 96.56 234 LEU A O 1
ATOM 1854 N N . ILE A 1 235 ? -19.911 -12.506 31.026 1.00 94.81 235 ILE A N 1
ATOM 1855 C CA . ILE A 1 235 ? -18.489 -12.735 31.310 1.00 94.81 235 ILE A CA 1
ATOM 1856 C C . ILE A 1 235 ? -17.552 -11.702 30.669 1.00 94.81 235 ILE A C 1
ATOM 1858 O O . ILE A 1 235 ? -16.345 -11.780 30.888 1.00 94.81 235 ILE A O 1
ATOM 1862 N N . GLY A 1 236 ? -18.078 -10.763 29.877 1.00 90.88 236 GLY A N 1
ATOM 1863 C CA . GLY A 1 236 ? -17.308 -9.679 29.259 1.00 90.88 236 GLY A CA 1
ATOM 1864 C C . GLY A 1 236 ? -18.147 -8.773 28.382 1.00 90.88 236 GLY A C 1
ATOM 1865 O O . GLY A 1 236 ? -19.354 -9.062 28.231 1.00 90.88 236 GLY A O 1
#

Secondary structure (DSSP, 8-state):
-EEEEGGGGGGGTTS-HHHHHHHHHHHHTTGGGSPSEEEEEETTTEEEEEEEEEEEE---EEE-SSEEEEEEEEES-EEEEEEEGGGS--PPPPBTTTTBEEE------EEEEE-TTEEEEE-TTEEEEEEEEEEEEEEEEEEEES------GGGS----S--EE-SS-EEEE--GGGHHHHIIIIIT-TTGGGTSSSPPPSSHHHHHHHHHHHHHHTTSTT---EEEEETTEE--